Protein AF-A0A517ZFL6-F1 (afdb_monomer_lite)

Foldseek 3Di:
DDQADPVPRDGDDVPDQADPVPRHGPDDQQWDADPVPRDIDGPPDQADPPPRDGPDPPPDDDDPPDDPPDPPPDPDDDPPPDPDDPDPDPDPDPPPPPPPVVVVVVVVCVVVVVVVVVVPDDDPVVVVVVVVVVVVVVVVVVVVVCVVVVVDDDPPPDPDDDDDDDPDDPPDPPDDVVVVVVVVVVVVVVVVVVVVVVVVVVVVVPD

pLDDT: mean 71.03, std 13.87, range [35.59, 89.88]

Radius of gyration: 42.9 Å; chains: 1; bounding box: 71×73×102 Å

InterPro domains:
  IPR025874 Double zinc ribbon [PF12773] (5-52)

Sequence (207 aa):
MPEHCPHCGGSLTPGDQFCGNCGRSLQQPGQAWCPGCGARVAANERFCASCGTMLQPQAAAALPVARPPQYQPPPTYQPPSSVGPPVAVPRRRPSRVIPDSAFGRFVYVVLLGGLAFAAAAEGPAMLVVMMPLAALIILTVWRNVLIGLGLIGGTDESAASTGAATPTEQQGGGKMTGVIGLIIIAVILAMSRGLGDVIEQWLRDNF

Structure (mmCIF, N/CA/C/O backbone):
data_AF-A0A517ZFL6-F1
#
_entry.id   AF-A0A517ZFL6-F1
#
loop_
_atom_site.group_PDB
_atom_site.id
_atom_site.type_symbol
_atom_site.label_atom_id
_atom_site.label_alt_id
_atom_site.label_comp_id
_atom_site.label_asym_id
_atom_site.label_entity_id
_atom_site.label_seq_id
_atom_site.pdbx_PDB_ins_code
_atom_site.Cartn_x
_atom_site.Cartn_y
_atom_site.Cartn_z
_atom_site.occupancy
_atom_site.B_iso_or_equiv
_atom_site.auth_seq_id
_atom_site.auth_comp_id
_atom_site.auth_asym_id
_atom_site.auth_atom_id
_atom_site.pdbx_PDB_model_num
ATOM 1 N N . MET A 1 1 ? -21.540 -28.427 44.360 1.00 59.09 1 MET A N 1
ATOM 2 C CA . MET A 1 1 ? -20.134 -28.184 43.978 1.00 59.09 1 MET A CA 1
ATOM 3 C C . MET A 1 1 ? -19.526 -29.513 43.553 1.00 59.09 1 MET A C 1
ATOM 5 O O . MET A 1 1 ? -19.833 -30.490 44.225 1.00 59.09 1 MET A O 1
ATOM 9 N N . PRO A 1 2 ? -18.759 -29.621 42.456 1.00 69.62 2 PRO A N 1
ATOM 10 C CA . PRO A 1 2 ? -18.052 -30.862 42.151 1.00 69.62 2 PRO A CA 1
ATOM 11 C C . PRO A 1 2 ? -16.872 -31.055 43.118 1.00 69.62 2 PRO A C 1
ATOM 13 O O . PRO A 1 2 ? -15.944 -30.257 43.118 1.00 69.62 2 PRO A O 1
ATOM 16 N N . GLU A 1 3 ? -16.911 -32.120 43.921 1.00 80.69 3 GLU A N 1
ATOM 17 C CA . GLU A 1 3 ? -15.834 -32.519 44.855 1.00 80.69 3 GLU A CA 1
ATOM 18 C C . GLU A 1 3 ? -14.581 -33.040 44.118 1.00 80.69 3 GLU A C 1
ATOM 20 O O . GLU A 1 3 ? -13.487 -33.102 44.675 1.00 80.69 3 GLU A O 1
ATOM 25 N N . HIS A 1 4 ? -14.734 -33.415 42.842 1.00 86.81 4 HIS A N 1
ATOM 26 C CA . HIS A 1 4 ? -13.681 -34.004 42.018 1.00 86.81 4 HIS A CA 1
ATOM 27 C C . HIS A 1 4 ? -13.609 -33.335 40.645 1.00 86.81 4 HIS A C 1
ATOM 29 O O . HIS A 1 4 ? -14.627 -32.991 40.038 1.00 86.81 4 HIS A O 1
ATOM 35 N N . CYS A 1 5 ? -12.390 -33.181 40.131 1.00 87.00 5 CYS A N 1
ATOM 36 C CA . CYS A 1 5 ? -12.144 -32.606 38.819 1.00 87.00 5 CYS A CA 1
ATOM 37 C C . CYS A 1 5 ? -12.641 -33.548 37.710 1.00 87.00 5 CYS A C 1
ATOM 39 O O . CYS A 1 5 ? -12.167 -34.681 37.630 1.00 87.00 5 CYS A O 1
ATOM 41 N N . PRO A 1 6 ? -13.501 -33.094 36.780 1.00 79.75 6 PRO A N 1
ATOM 42 C CA . PRO A 1 6 ? -13.997 -33.937 35.689 1.00 79.75 6 PRO A CA 1
ATOM 43 C C . PRO A 1 6 ? -12.909 -34.315 34.671 1.00 79.75 6 PRO A C 1
ATOM 45 O O . PRO A 1 6 ? -13.112 -35.213 33.863 1.00 79.75 6 PRO A O 1
ATOM 48 N N . HIS A 1 7 ? -11.764 -33.626 34.688 1.00 84.31 7 HIS A N 1
ATOM 49 C CA . HIS A 1 7 ? -10.667 -33.873 33.753 1.00 84.31 7 HIS A CA 1
ATOM 50 C C . HIS A 1 7 ? -9.611 -34.848 34.274 1.00 84.31 7 HIS A C 1
ATOM 52 O O . HIS A 1 7 ? -9.034 -35.576 33.474 1.00 84.31 7 HIS A O 1
ATOM 58 N N . CYS A 1 8 ? -9.323 -34.850 35.577 1.00 88.81 8 CYS A N 1
ATOM 59 C CA . CYS A 1 8 ? -8.249 -35.672 36.149 1.00 88.81 8 CYS A CA 1
ATOM 60 C C . CYS A 1 8 ? -8.659 -36.472 37.392 1.00 88.81 8 CYS A C 1
ATOM 62 O O . CYS A 1 8 ? -7.841 -37.213 37.923 1.00 88.81 8 CYS A O 1
ATOM 64 N N . GLY A 1 9 ? -9.883 -36.298 37.897 1.00 87.81 9 GLY A N 1
ATOM 65 C CA . GLY A 1 9 ? -10.359 -36.941 39.124 1.00 87.81 9 GLY A CA 1
ATOM 66 C C . GLY A 1 9 ? -9.753 -36.392 40.420 1.00 87.81 9 GLY A C 1
ATOM 67 O O . GLY A 1 9 ? -10.095 -36.883 41.489 1.00 87.81 9 GLY A O 1
ATOM 68 N N . GLY A 1 10 ? -8.877 -35.382 40.362 1.00 88.88 10 GLY A N 1
ATOM 69 C CA . GLY A 1 10 ? -8.274 -34.783 41.555 1.00 88.88 10 GLY A CA 1
ATOM 70 C C . GLY A 1 10 ? -9.305 -34.118 42.470 1.00 88.88 10 GLY A C 1
ATOM 71 O O . GLY A 1 10 ? -10.282 -33.548 41.980 1.00 88.88 10 GLY A O 1
ATOM 72 N N . SER A 1 11 ? -9.071 -34.170 43.782 1.00 89.06 11 SER A N 1
ATOM 73 C CA . SER A 1 11 ? -9.903 -33.508 44.794 1.00 89.06 11 SER A CA 1
ATOM 74 C C . SER A 1 11 ? -9.912 -31.993 44.596 1.00 89.06 11 SER A C 1
ATOM 76 O O . SER A 1 11 ? -8.856 -31.391 44.382 1.00 89.06 11 SER A O 1
ATOM 78 N N . LEU A 1 12 ? -11.094 -31.386 44.673 1.00 86.81 12 LEU A N 1
ATOM 79 C CA . LEU A 1 12 ? -11.290 -29.947 44.521 1.00 86.81 12 LEU A CA 1
ATOM 80 C C . LEU A 1 12 ? -11.748 -29.319 45.831 1.00 86.81 12 LEU A C 1
ATOM 82 O O . LEU A 1 12 ? -12.564 -29.894 46.550 1.00 86.81 12 LEU A O 1
ATOM 86 N N . THR A 1 13 ? -11.264 -28.113 46.110 1.00 81.62 13 THR A N 1
ATOM 87 C CA . THR A 1 13 ? -11.733 -27.316 47.243 1.00 81.62 13 THR A CA 1
ATOM 88 C C . THR A 1 13 ? -12.947 -26.498 46.801 1.00 81.62 13 THR A C 1
ATOM 90 O O . THR A 1 13 ? -12.981 -25.989 45.672 1.00 81.62 13 THR A O 1
ATOM 93 N N . PRO A 1 14 ? -13.969 -26.324 47.656 1.00 74.81 14 PRO A N 1
ATOM 94 C CA . PRO A 1 14 ? -15.086 -25.454 47.335 1.00 74.81 14 PRO A CA 1
ATOM 95 C C . PRO A 1 14 ? -14.621 -23.996 47.169 1.00 74.81 14 PRO A C 1
ATOM 97 O O . PRO A 1 14 ? -14.367 -23.293 48.139 1.00 74.81 14 PRO A O 1
ATOM 100 N N . GLY A 1 15 ? -14.537 -23.541 45.920 1.00 71.56 15 GLY A N 1
ATOM 101 C CA . GLY A 1 15 ? -14.226 -22.168 45.517 1.00 71.56 15 GLY A CA 1
ATOM 102 C C . GLY A 1 15 ? -13.174 -22.099 44.409 1.00 71.56 15 GLY A C 1
ATOM 103 O O . GLY A 1 15 ? -12.996 -21.041 43.805 1.00 71.56 15 GLY A O 1
ATOM 104 N N . ASP A 1 16 ? -12.513 -23.221 44.116 1.00 78.94 16 ASP A N 1
ATOM 105 C CA . ASP A 1 16 ? -11.419 -23.285 43.152 1.00 78.94 16 ASP A CA 1
ATOM 106 C C . ASP A 1 16 ? -11.891 -22.956 41.726 1.00 78.94 16 ASP A C 1
ATOM 108 O O . ASP A 1 16 ? -12.800 -23.583 41.179 1.00 78.94 16 ASP A O 1
ATOM 112 N N . GLN A 1 17 ? -11.243 -21.971 41.095 1.00 79.75 17 GLN A N 1
ATOM 113 C CA . GLN A 1 17 ? -11.483 -21.622 39.685 1.00 79.75 17 GLN A CA 1
ATOM 114 C C . GLN A 1 17 ? -10.676 -22.499 38.718 1.00 79.75 17 GLN A C 1
ATOM 116 O O . GLN A 1 17 ? -11.060 -22.682 37.562 1.00 79.75 17 GLN A O 1
ATOM 121 N N . PHE A 1 18 ? -9.591 -23.099 39.209 1.00 86.31 18 PHE A N 1
ATOM 122 C CA . PHE A 1 18 ? -8.700 -23.993 38.477 1.00 86.31 18 PHE A CA 1
ATOM 123 C C . PHE A 1 18 ? -8.385 -25.213 39.341 1.00 86.31 18 PHE A C 1
ATOM 125 O O . PHE A 1 18 ? -8.277 -25.104 40.558 1.00 86.31 18 PHE A O 1
ATOM 132 N N . CYS A 1 19 ? -8.208 -26.380 38.727 1.00 89.38 19 CYS A N 1
ATOM 133 C CA . CYS A 1 19 ? -7.807 -27.574 39.462 1.00 89.38 19 CYS A CA 1
ATOM 134 C C . CYS A 1 19 ? -6.333 -27.479 39.880 1.00 89.38 19 CYS A C 1
ATOM 136 O O . CYS A 1 19 ? -5.463 -27.410 39.015 1.00 89.38 19 CYS A O 1
ATOM 138 N N . GLY A 1 20 ? -6.034 -27.577 41.178 1.00 87.50 20 GLY A N 1
ATOM 139 C CA . GLY A 1 20 ? -4.651 -27.602 41.676 1.00 87.50 20 GLY A CA 1
ATOM 140 C C . GLY A 1 20 ? -3.828 -28.816 41.223 1.00 87.50 20 GLY A C 1
ATOM 141 O O . GLY A 1 20 ? -2.605 -28.762 41.253 1.00 87.50 20 GLY A O 1
ATOM 142 N N . ASN A 1 21 ? -4.478 -29.895 40.769 1.00 89.88 21 ASN A N 1
ATOM 143 C CA . ASN A 1 21 ? -3.796 -31.122 40.344 1.00 89.88 21 ASN A CA 1
ATOM 144 C C . ASN A 1 21 ? -3.485 -31.147 38.831 1.00 89.88 21 ASN A C 1
ATOM 146 O O . ASN A 1 21 ? -2.407 -31.563 38.428 1.00 89.88 21 ASN A O 1
ATOM 150 N N . CYS A 1 22 ? -4.402 -30.680 37.968 1.00 89.75 22 CYS A N 1
ATOM 151 C CA . CYS A 1 22 ? -4.196 -30.682 36.506 1.00 89.75 22 CYS A CA 1
ATOM 152 C C . CYS A 1 22 ? -4.077 -29.293 35.860 1.00 89.75 22 CYS A C 1
ATOM 154 O O . CYS A 1 22 ? -3.883 -29.204 34.649 1.00 89.75 22 CYS A O 1
ATOM 156 N N . GLY A 1 23 ? -4.242 -28.210 36.625 1.00 87.38 23 GLY A N 1
ATOM 157 C CA . GLY A 1 23 ? -4.136 -26.822 36.158 1.00 87.38 23 GLY A CA 1
ATOM 158 C C . GLY A 1 23 ? -5.273 -26.349 35.246 1.00 87.38 23 GLY A C 1
ATOM 159 O O . GLY A 1 23 ? -5.262 -25.211 34.782 1.00 87.38 23 GLY A O 1
ATOM 160 N N . ARG A 1 24 ? -6.265 -27.199 34.955 1.00 84.88 24 ARG A N 1
ATOM 161 C CA . ARG A 1 24 ? -7.355 -26.867 34.029 1.00 84.88 24 ARG A CA 1
ATOM 162 C C . ARG A 1 24 ? -8.441 -26.044 34.724 1.00 84.88 24 ARG A C 1
ATOM 164 O O . ARG A 1 24 ? -8.774 -26.305 35.880 1.00 84.88 24 ARG A O 1
ATOM 171 N N . SER A 1 25 ? -8.996 -25.066 34.002 1.00 84.69 25 SER A N 1
ATOM 172 C CA . SER A 1 25 ? -10.100 -24.237 34.499 1.00 84.69 25 SER A CA 1
ATOM 173 C C . SER A 1 25 ? -11.344 -25.082 34.766 1.00 84.69 25 SER A C 1
ATOM 175 O O . SER A 1 25 ? -11.733 -25.919 33.949 1.00 84.69 25 SER A O 1
ATOM 177 N N . LEU A 1 26 ? -11.951 -24.847 35.925 1.00 77.12 26 LEU A N 1
ATOM 178 C CA . LEU A 1 26 ? -13.200 -25.460 36.370 1.00 77.12 26 LEU A CA 1
ATOM 179 C C . LEU A 1 26 ? -14.412 -24.596 36.001 1.00 77.12 26 LEU A C 1
ATOM 181 O O . LEU A 1 26 ? -15.545 -25.080 36.008 1.00 77.12 26 LEU A O 1
ATOM 185 N N . GLN A 1 27 ? -14.181 -23.334 35.631 1.00 70.94 27 GLN A N 1
ATOM 186 C CA . GLN A 1 27 ? -15.201 -22.457 35.072 1.00 70.94 27 GLN A CA 1
ATOM 187 C C . GLN A 1 27 ? -15.411 -22.813 33.601 1.00 70.94 27 GLN A C 1
ATOM 189 O O . GLN A 1 27 ? -14.727 -22.314 32.707 1.00 70.94 27 GLN A O 1
ATOM 194 N N . GLN A 1 28 ? -16.377 -23.689 33.335 1.00 64.94 28 GLN A N 1
ATOM 195 C CA . GLN A 1 28 ? -16.863 -23.867 31.973 1.00 64.94 28 GLN A CA 1
ATOM 196 C C . GLN A 1 28 ? -17.567 -22.576 31.524 1.00 64.94 28 GLN A C 1
ATOM 198 O O . GLN A 1 28 ? -18.481 -22.114 32.216 1.00 64.94 28 GLN A O 1
ATOM 203 N N . PRO A 1 29 ? -17.189 -21.989 30.373 1.00 57.34 29 PRO A N 1
ATOM 204 C CA . PRO A 1 29 ? -17.892 -20.830 29.845 1.00 57.34 29 PRO A CA 1
ATOM 205 C C . PRO A 1 29 ? -19.367 -21.199 29.638 1.00 57.34 29 PRO A C 1
ATOM 207 O O . PRO A 1 29 ? -19.688 -22.172 28.957 1.00 57.34 29 PRO A O 1
ATOM 210 N N . GLY A 1 30 ? -20.265 -20.457 30.289 1.00 61.28 30 GLY A N 1
ATOM 211 C CA . GLY A 1 30 ? -21.711 -20.676 30.210 1.00 61.28 30 GLY A CA 1
ATOM 212 C C . GLY A 1 30 ? -22.353 -21.400 31.400 1.00 61.28 30 GLY A C 1
ATOM 213 O O . GLY A 1 30 ? -23.579 -21.463 31.444 1.00 61.28 30 GLY A O 1
ATOM 214 N N . GLN A 1 31 ? -21.585 -21.914 32.368 1.00 66.94 31 GLN A N 1
ATOM 215 C CA . GLN A 1 31 ? -22.122 -22.658 33.518 1.00 66.94 31 GLN A CA 1
ATOM 216 C C . GLN A 1 31 ? -21.636 -22.057 34.842 1.00 66.94 31 GLN A C 1
ATOM 218 O O . GLN A 1 31 ? -20.440 -21.999 35.110 1.00 66.94 31 GLN A O 1
ATOM 223 N N . ALA A 1 32 ? -22.582 -21.623 35.671 1.00 74.81 32 ALA A N 1
ATOM 224 C CA . ALA A 1 32 ? -22.358 -21.100 37.010 1.00 74.81 32 ALA A CA 1
ATOM 225 C C . ALA A 1 32 ? -23.136 -21.933 38.045 1.00 74.81 32 ALA A C 1
ATOM 227 O O . ALA A 1 32 ? -23.979 -22.769 37.709 1.00 74.81 32 ALA A O 1
ATOM 228 N N . TRP A 1 33 ? -22.838 -21.722 39.325 1.00 79.75 33 TRP A N 1
ATOM 229 C CA . TRP A 1 33 ? -23.584 -22.313 40.436 1.00 79.75 33 TRP A CA 1
ATOM 230 C C . TRP A 1 33 ? -24.199 -21.205 41.277 1.00 79.75 33 TRP A C 1
ATOM 232 O O . TRP A 1 33 ? -23.568 -20.180 41.529 1.00 79.75 33 TRP A O 1
ATOM 242 N N . CYS A 1 34 ? -25.438 -21.410 41.709 1.00 83.62 34 CYS A N 1
ATOM 243 C CA . CYS A 1 34 ? -26.145 -20.450 42.533 1.00 83.62 34 CYS A CA 1
ATOM 244 C C . CYS A 1 34 ? -25.504 -20.368 43.928 1.00 83.62 34 CYS A C 1
ATOM 246 O O . CYS A 1 34 ? -25.473 -21.387 44.619 1.00 83.62 34 CYS A O 1
ATOM 248 N N . PRO A 1 35 ? -25.081 -19.184 44.409 1.00 77.19 35 PRO A N 1
ATOM 249 C CA . PRO A 1 35 ? -24.494 -19.042 45.741 1.00 77.19 35 PRO A CA 1
ATOM 250 C C . PRO A 1 35 ? -25.506 -19.301 46.869 1.00 77.19 35 PRO A C 1
ATOM 252 O O . PRO A 1 35 ? -25.109 -19.656 47.969 1.00 77.19 35 PRO A O 1
ATOM 255 N N . GLY A 1 36 ? -26.810 -19.149 46.603 1.00 82.69 36 GLY A N 1
ATOM 256 C CA . GLY A 1 36 ? -27.859 -19.352 47.609 1.00 82.69 36 GLY A CA 1
ATOM 257 C C . GLY A 1 36 ? -28.239 -20.813 47.881 1.00 82.69 36 GLY A C 1
ATOM 258 O O . GLY A 1 36 ? -28.599 -21.142 49.004 1.00 82.69 36 GLY A O 1
ATOM 259 N N . CYS A 1 37 ? -28.173 -21.697 46.878 1.00 85.06 37 CYS A N 1
ATOM 260 C CA . CYS A 1 37 ? -28.629 -23.091 47.011 1.00 85.06 37 CYS A CA 1
ATOM 261 C C . CYS A 1 37 ? -27.693 -24.134 46.379 1.00 85.06 37 CYS A C 1
ATOM 263 O O . CYS A 1 37 ? -27.941 -25.330 46.493 1.00 85.06 37 CYS A O 1
ATOM 265 N N . GLY A 1 38 ? -26.642 -23.710 45.671 1.00 78.81 38 GLY A N 1
ATOM 266 C CA . GLY A 1 38 ? -25.709 -24.597 44.974 1.00 78.81 38 GLY A CA 1
ATOM 267 C C . GLY A 1 38 ? -26.233 -25.214 43.671 1.00 78.81 38 GLY A C 1
ATOM 268 O O . GLY A 1 38 ? -25.497 -25.975 43.037 1.00 78.81 38 GLY A O 1
ATOM 269 N N . ALA A 1 39 ? -27.463 -24.898 43.246 1.00 82.12 39 ALA A N 1
ATOM 270 C CA . ALA A 1 39 ? -28.025 -25.388 41.988 1.00 82.12 39 ALA A CA 1
ATOM 271 C C . ALA A 1 39 ? -27.245 -24.867 40.772 1.00 82.12 39 ALA A C 1
ATOM 273 O O . ALA A 1 39 ? -26.662 -23.780 40.797 1.00 82.12 39 ALA A O 1
ATOM 274 N N . ARG A 1 40 ? -27.241 -25.652 39.695 1.00 80.94 40 ARG A N 1
ATOM 275 C CA . ARG A 1 40 ? -26.588 -25.291 38.433 1.00 80.94 40 ARG A CA 1
ATOM 276 C C . ARG A 1 40 ? -27.421 -24.235 37.709 1.00 80.94 40 ARG A C 1
ATOM 278 O O . ARG A 1 40 ? -28.627 -24.409 37.572 1.00 80.94 40 ARG A O 1
ATOM 285 N N . VAL A 1 41 ? -26.777 -23.165 37.261 1.00 83.69 41 VAL A N 1
ATOM 286 C CA . VAL A 1 41 ? -27.410 -22.007 36.616 1.00 83.69 41 VAL A CA 1
ATOM 287 C C . VAL A 1 41 ? -26.615 -21.625 35.367 1.00 83.69 41 VAL A C 1
ATOM 289 O O . VAL A 1 41 ? -25.389 -21.759 35.330 1.00 83.69 41 VAL A O 1
ATOM 292 N N . ALA A 1 42 ? -27.291 -21.204 34.306 1.00 78.62 42 ALA A N 1
ATOM 293 C CA . ALA A 1 42 ? -26.632 -20.719 33.102 1.00 78.62 42 ALA A CA 1
ATOM 294 C C . ALA A 1 42 ? -25.971 -19.362 33.382 1.00 78.62 42 ALA A C 1
ATOM 296 O O . ALA A 1 42 ? -26.487 -18.547 34.145 1.00 78.62 42 ALA A O 1
ATOM 297 N N . ALA A 1 43 ? -24.840 -19.081 32.730 1.00 70.88 43 ALA A N 1
ATOM 298 C CA . ALA A 1 43 ? -24.071 -17.849 32.961 1.00 70.88 43 ALA A CA 1
ATOM 299 C C . ALA A 1 43 ? -24.848 -16.541 32.686 1.00 70.88 43 ALA A C 1
ATOM 301 O O . ALA A 1 43 ? -24.405 -15.470 33.094 1.00 70.88 43 ALA A O 1
ATOM 302 N N . ASN A 1 44 ? -25.999 -16.625 32.013 1.00 73.38 44 ASN A N 1
ATOM 303 C CA . ASN A 1 44 ? -26.781 -15.477 31.555 1.00 73.38 44 ASN A CA 1
ATOM 304 C C . ASN A 1 44 ? -28.085 -15.288 32.354 1.00 73.38 44 ASN A C 1
ATOM 306 O O . ASN A 1 44 ? -28.882 -14.403 32.040 1.00 73.38 44 ASN A O 1
ATOM 310 N N . GLU A 1 45 ? -28.348 -16.138 33.348 1.00 77.56 45 GLU A N 1
ATOM 311 C CA . GLU A 1 45 ? -29.575 -16.081 34.139 1.00 77.56 45 GLU A CA 1
ATOM 312 C C . GLU A 1 45 ? -29.460 -15.032 35.246 1.00 77.56 45 GLU A C 1
ATOM 314 O O . GLU A 1 45 ? -28.510 -15.005 36.024 1.00 77.56 45 GLU A O 1
ATOM 319 N N . ARG A 1 46 ? -30.461 -14.149 35.331 1.00 83.25 46 ARG A N 1
ATOM 320 C CA . ARG A 1 46 ? -30.491 -13.072 36.338 1.00 83.25 46 ARG A CA 1
ATOM 321 C C . ARG A 1 46 ? -30.903 -13.591 37.721 1.00 83.25 46 ARG A C 1
ATOM 323 O O . ARG A 1 46 ? -30.529 -13.007 38.737 1.00 83.25 46 ARG A O 1
ATOM 330 N N . PHE A 1 47 ? -31.641 -14.700 37.750 1.00 88.06 47 PHE A N 1
ATOM 331 C CA . PHE A 1 47 ? -32.198 -15.338 38.939 1.00 88.06 47 PHE A CA 1
ATOM 332 C C . PHE A 1 47 ? -32.015 -16.851 38.857 1.00 88.06 47 PHE A C 1
ATOM 334 O O . PHE A 1 47 ? -32.125 -17.432 37.781 1.00 88.06 47 PHE A O 1
ATOM 341 N N . CYS A 1 48 ? -31.792 -17.499 39.996 1.00 89.50 48 CYS A N 1
ATOM 342 C CA . CYS A 1 48 ? -31.781 -18.951 40.075 1.00 89.50 48 CYS A CA 1
ATOM 343 C C . CYS A 1 48 ? -33.207 -19.506 39.959 1.00 89.50 48 CYS A C 1
ATOM 345 O O . CYS A 1 48 ? -34.051 -19.215 40.805 1.00 89.50 48 CYS A O 1
ATOM 347 N N . ALA A 1 49 ? -33.461 -20.366 38.970 1.00 86.88 49 ALA A N 1
ATOM 348 C CA . ALA A 1 49 ? -34.755 -21.031 38.795 1.00 86.88 49 ALA A CA 1
ATOM 349 C C . ALA A 1 49 ? -35.124 -21.990 39.947 1.00 86.88 49 ALA A C 1
ATOM 351 O O . ALA A 1 49 ? -36.291 -22.334 40.106 1.00 86.88 49 ALA A O 1
ATOM 352 N N . SER A 1 50 ? -34.148 -22.425 40.752 1.00 88.31 50 SER A N 1
ATOM 353 C CA . SER A 1 50 ? -34.366 -23.389 41.839 1.00 88.31 50 SER A CA 1
ATOM 354 C C . SER A 1 50 ? -34.670 -22.742 43.192 1.00 88.31 50 SER A C 1
ATOM 356 O O . SER A 1 50 ? -35.416 -23.319 43.975 1.00 88.31 50 SER A O 1
ATOM 358 N N . CYS A 1 51 ? -34.099 -21.571 43.496 1.00 89.50 51 CYS A N 1
ATOM 359 C CA . CYS A 1 51 ? -34.263 -20.922 44.808 1.00 89.50 51 CYS A CA 1
ATOM 360 C C . CYS A 1 51 ? -34.605 -19.426 44.747 1.00 89.50 51 CYS A C 1
ATOM 362 O O . CYS A 1 51 ? -34.763 -18.798 45.789 1.00 89.50 51 CYS A O 1
ATOM 364 N N . GLY A 1 52 ? -34.674 -18.829 43.554 1.00 87.81 52 GLY A N 1
ATOM 365 C CA . GLY A 1 52 ? -34.996 -17.412 43.363 1.00 87.81 52 GLY A CA 1
ATOM 366 C C . GLY A 1 52 ? -33.868 -16.425 43.688 1.00 87.81 52 GLY A C 1
ATOM 367 O O . GLY A 1 52 ? -34.053 -15.222 43.517 1.00 87.81 52 GLY A O 1
ATOM 368 N N . THR A 1 53 ? -32.689 -16.886 44.125 1.00 87.25 53 THR A N 1
ATOM 369 C CA . THR A 1 53 ? -31.548 -16.005 44.429 1.00 87.25 53 THR A CA 1
ATOM 370 C C . THR A 1 53 ? -31.083 -15.257 43.178 1.00 87.25 53 THR A C 1
ATOM 372 O O . THR A 1 53 ? -30.875 -15.865 42.127 1.00 87.25 53 THR A O 1
ATOM 375 N N . MET A 1 54 ? -30.890 -13.941 43.292 1.00 84.94 54 MET A N 1
ATOM 376 C CA . MET A 1 54 ? -30.299 -13.114 42.236 1.00 84.94 54 MET A CA 1
ATOM 377 C C . MET A 1 54 ? -28.829 -13.502 42.024 1.00 84.94 54 MET A C 1
ATOM 379 O O . MET A 1 54 ? -28.026 -13.444 42.952 1.00 84.94 54 MET A O 1
ATOM 383 N N . LEU A 1 55 ? -28.484 -13.906 40.801 1.00 80.50 55 LEU A N 1
ATOM 384 C CA . LEU A 1 55 ? -27.134 -14.361 40.427 1.00 80.50 55 LEU A CA 1
ATOM 385 C C . LEU A 1 55 ? -26.261 -13.224 39.902 1.00 80.50 55 LEU A C 1
ATOM 387 O O . LEU A 1 55 ? -25.040 -13.343 39.861 1.00 80.50 55 LEU A O 1
ATOM 391 N N . GLN A 1 56 ? -26.895 -12.123 39.499 1.00 71.31 56 GLN A N 1
ATOM 392 C CA . GLN A 1 56 ? -26.213 -10.907 39.101 1.00 71.31 56 GLN A CA 1
ATOM 393 C C . GLN A 1 56 ? -26.084 -10.001 40.331 1.00 71.31 56 GLN A C 1
ATOM 395 O O . GLN A 1 56 ? -27.067 -9.355 40.706 1.00 71.31 56 GLN A O 1
ATOM 400 N N . PRO A 1 57 ? -24.910 -9.910 40.975 1.00 58.22 57 PRO A N 1
ATOM 401 C CA . PRO A 1 57 ? -24.677 -8.821 41.901 1.00 58.22 57 PRO A CA 1
ATOM 402 C C . PRO A 1 57 ? -24.709 -7.526 41.086 1.00 58.22 57 PRO A C 1
ATOM 404 O O . PRO A 1 57 ? -23.851 -7.282 40.237 1.00 58.22 57 PRO A O 1
ATOM 407 N N . GLN A 1 58 ? -25.703 -6.674 41.338 1.00 49.66 58 GLN A N 1
ATOM 408 C CA . GLN A 1 58 ? -25.475 -5.246 41.173 1.00 49.66 58 GLN A CA 1
ATOM 409 C C . GLN A 1 58 ? -24.348 -4.919 42.152 1.00 49.66 58 GLN A C 1
ATOM 411 O O . GLN A 1 58 ? -24.568 -4.890 43.359 1.00 49.66 58 GLN A O 1
ATOM 416 N N . ALA A 1 59 ? -23.123 -4.796 41.644 1.00 47.84 59 ALA A N 1
ATOM 417 C CA . ALA A 1 59 ? -21.990 -4.352 42.432 1.00 47.84 59 ALA A CA 1
ATOM 418 C C . ALA A 1 59 ? -22.302 -2.941 42.947 1.00 47.84 59 ALA A C 1
ATOM 420 O O . ALA A 1 59 ? -22.153 -1.952 42.233 1.00 47.84 59 ALA A O 1
ATOM 421 N N . ALA A 1 60 ? -22.786 -2.870 44.181 1.00 52.19 60 ALA A N 1
ATOM 422 C CA . ALA A 1 60 ? -22.999 -1.643 44.916 1.00 52.19 60 ALA A CA 1
ATOM 423 C C . ALA A 1 60 ? -22.356 -1.781 46.304 1.00 52.19 60 ALA A C 1
ATOM 425 O O . ALA A 1 60 ? -22.608 -2.760 47.002 1.00 52.19 60 ALA A O 1
ATOM 426 N N . ALA A 1 61 ? -21.586 -0.743 46.666 1.00 45.38 61 ALA A N 1
ATOM 427 C CA . ALA A 1 61 ? -20.894 -0.447 47.934 1.00 45.38 61 ALA A CA 1
ATOM 428 C C . ALA A 1 61 ? -19.490 -1.078 48.125 1.00 45.38 61 ALA A C 1
ATOM 430 O O . ALA A 1 61 ? -19.346 -2.289 48.103 1.00 45.38 61 ALA A O 1
ATOM 431 N N . ALA A 1 62 ? -18.392 -0.350 48.373 1.00 51.38 62 ALA A N 1
ATOM 432 C CA . ALA A 1 62 ? -18.139 1.089 48.474 1.00 51.38 62 ALA A CA 1
ATOM 433 C C . ALA A 1 62 ? -16.627 1.357 48.258 1.00 51.38 62 ALA A C 1
ATOM 435 O O . ALA A 1 62 ? -15.810 1.096 49.136 1.00 51.38 62 ALA A O 1
ATOM 436 N N . LEU A 1 63 ? -16.248 1.895 47.097 1.00 57.50 63 LEU A N 1
ATOM 437 C CA . LEU A 1 63 ? -15.049 2.737 46.990 1.00 57.50 63 LEU A CA 1
ATOM 438 C C . LEU A 1 63 ? -15.449 4.156 47.431 1.00 57.50 63 LEU A C 1
ATOM 440 O O . LEU A 1 63 ? -16.634 4.487 47.298 1.00 57.50 63 LEU A O 1
ATOM 444 N N . PRO A 1 64 ? -14.527 5.005 47.934 1.00 60.62 64 PRO A N 1
ATOM 445 C CA . PRO A 1 64 ? -14.829 6.419 48.102 1.00 60.62 64 PRO A CA 1
ATOM 446 C C . PRO A 1 64 ? -15.370 6.900 46.763 1.00 60.62 64 PRO A C 1
ATOM 448 O O . PRO A 1 64 ? -14.677 6.799 45.748 1.00 60.62 64 PRO A O 1
ATOM 451 N N . VAL A 1 65 ? -16.632 7.327 46.738 1.00 60.38 65 VAL A N 1
ATOM 452 C CA . VAL A 1 65 ? -17.226 7.890 45.532 1.00 60.38 65 VAL A CA 1
ATOM 453 C C . VAL A 1 65 ? -16.440 9.164 45.274 1.00 60.38 65 VAL A C 1
ATOM 455 O O . VAL A 1 65 ? -16.683 10.202 45.890 1.00 60.38 65 VAL A O 1
ATOM 458 N N . ALA A 1 66 ? -15.435 9.061 44.404 1.00 67.00 66 ALA A N 1
ATOM 459 C CA . ALA A 1 66 ? -14.850 10.212 43.761 1.00 67.00 66 ALA A CA 1
ATOM 460 C C . ALA A 1 66 ? -16.033 11.011 43.224 1.00 67.00 66 ALA A C 1
ATOM 462 O O . ALA A 1 66 ? -16.912 10.453 42.559 1.00 67.00 66 ALA A O 1
ATOM 463 N N . ARG A 1 67 ? -16.092 12.292 43.605 1.00 71.50 67 ARG A N 1
ATOM 464 C CA . ARG A 1 67 ? -17.090 13.234 43.101 1.00 71.50 67 ARG A CA 1
ATOM 465 C C . ARG A 1 67 ? -17.236 12.962 41.599 1.00 71.50 67 ARG A C 1
ATOM 467 O O . ARG A 1 67 ? -16.194 12.897 40.938 1.00 71.50 67 ARG A O 1
ATOM 474 N N . PRO A 1 68 ? -18.462 12.757 41.073 1.00 71.50 68 PRO A N 1
ATOM 475 C CA . PRO A 1 68 ? -18.632 12.554 39.641 1.00 71.50 68 PRO A CA 1
ATOM 476 C C . PRO A 1 68 ? -17.861 13.671 38.941 1.00 71.50 68 PRO A C 1
ATOM 478 O O . PRO A 1 68 ? -17.913 14.804 39.448 1.00 71.50 68 PRO A O 1
ATOM 481 N N . PRO A 1 69 ? -17.091 13.371 37.876 1.00 71.00 69 PRO A N 1
ATOM 482 C CA . PRO A 1 69 ? -16.341 14.394 37.171 1.00 71.00 69 PRO A CA 1
ATOM 483 C C . PRO A 1 69 ? -17.314 15.536 36.919 1.00 71.00 69 PRO A C 1
ATOM 485 O O . PRO A 1 69 ? -18.362 15.339 36.302 1.00 71.00 69 PRO A O 1
ATOM 488 N N . GLN A 1 70 ? -17.037 16.690 37.534 1.00 70.19 70 GLN A N 1
ATOM 489 C CA . GLN A 1 70 ? -17.837 17.881 37.300 1.00 70.19 70 GLN A CA 1
ATOM 490 C C . GLN A 1 70 ? -17.851 18.035 35.787 1.00 70.19 70 GLN A C 1
ATOM 492 O O . GLN A 1 70 ? -16.778 18.040 35.182 1.00 70.19 70 GLN A O 1
ATOM 497 N N . TYR A 1 71 ? -19.043 18.059 35.189 1.00 76.56 71 TYR A N 1
ATOM 498 C CA . TYR A 1 71 ? -19.179 18.291 33.762 1.00 76.56 71 TYR A CA 1
ATOM 499 C C . TYR A 1 71 ? -18.572 19.663 33.486 1.00 76.56 71 TYR A C 1
ATOM 501 O O . TYR A 1 71 ? -19.199 20.697 33.711 1.00 76.56 71 TYR A O 1
ATOM 509 N N . GLN A 1 72 ? -17.308 19.670 33.076 1.00 71.44 72 GLN A N 1
ATOM 510 C CA . GLN A 1 72 ? -16.732 20.825 32.436 1.00 71.44 72 GLN A CA 1
ATOM 511 C C . GLN A 1 72 ? -17.392 20.844 31.062 1.00 71.44 72 GLN A C 1
ATOM 513 O O . GLN A 1 72 ? -17.255 19.858 30.327 1.00 71.44 72 GLN A O 1
ATOM 518 N N . PRO A 1 73 ? -18.158 21.897 30.720 1.00 82.12 73 PRO A N 1
ATOM 519 C CA . PRO A 1 73 ? -18.590 22.045 29.345 1.00 82.12 73 PRO A CA 1
ATOM 520 C C . PRO A 1 73 ? -17.338 21.954 28.466 1.00 82.12 73 PRO A C 1
ATOM 522 O O . PRO A 1 73 ? -16.274 22.433 28.885 1.00 82.12 73 PRO A O 1
ATOM 525 N N . PRO A 1 74 ? -17.427 21.307 27.290 1.00 81.00 74 PRO A N 1
ATOM 526 C CA . PRO A 1 74 ? -16.298 21.266 26.377 1.00 81.00 74 PRO A CA 1
ATOM 527 C C . PRO A 1 74 ? -15.777 22.697 26.210 1.00 81.00 74 PRO A C 1
ATOM 529 O O . PRO A 1 74 ? -16.601 23.620 26.162 1.00 81.00 74 PRO A O 1
ATOM 532 N N . PRO A 1 75 ? -14.447 22.906 26.178 1.00 81.50 75 PRO A N 1
ATOM 533 C CA . PRO A 1 75 ? -13.896 24.236 25.981 1.00 81.50 75 PRO A CA 1
ATOM 534 C C . PRO A 1 75 ? -14.610 24.848 24.782 1.00 81.50 75 PRO A C 1
ATOM 536 O O . PRO A 1 75 ? -14.629 24.256 23.700 1.00 81.50 75 PRO A O 1
ATOM 539 N N . THR A 1 76 ? -15.278 25.984 24.998 1.00 79.44 76 THR A N 1
ATOM 540 C CA . THR A 1 76 ? -15.917 26.720 23.911 1.00 79.44 76 THR A CA 1
ATOM 541 C C . THR A 1 76 ? -14.851 26.941 22.863 1.00 79.44 76 THR A C 1
ATOM 543 O O . THR A 1 76 ? -13.835 27.576 23.151 1.00 79.44 76 THR A O 1
ATOM 546 N N . TYR A 1 77 ? -15.061 26.358 21.684 1.00 79.94 77 TYR A N 1
ATOM 547 C CA . TYR A 1 77 ? -14.151 26.498 20.565 1.00 79.94 77 TYR A CA 1
ATOM 548 C C . TYR A 1 77 ? -13.986 27.991 20.277 1.00 79.94 77 TYR A C 1
ATOM 550 O O . TYR A 1 77 ? -14.893 28.639 19.756 1.00 79.94 77 TYR A O 1
ATOM 558 N N . GLN A 1 78 ? -12.843 28.543 20.674 1.00 76.81 78 GLN A N 1
ATOM 559 C CA . GLN A 1 78 ? -12.404 29.846 20.218 1.00 76.81 78 GLN A CA 1
ATOM 560 C C . GLN A 1 78 ? -11.642 29.593 18.919 1.00 76.81 78 GLN A C 1
ATOM 562 O O . GLN A 1 78 ? -10.601 28.928 18.956 1.00 76.81 78 GLN A O 1
ATOM 567 N N . PRO A 1 79 ? -12.149 30.056 17.762 1.00 80.25 79 PRO A N 1
ATOM 568 C CA . PRO A 1 79 ? -11.336 30.044 16.560 1.00 80.25 79 PRO A CA 1
ATOM 569 C C . PRO A 1 79 ? -10.052 30.837 16.847 1.00 80.25 79 PRO A C 1
ATOM 571 O O . PRO A 1 79 ? -10.102 31.824 17.587 1.00 80.25 79 PRO A O 1
ATOM 574 N N . PRO A 1 80 ? -8.897 30.421 16.305 1.00 76.81 80 PRO A N 1
ATOM 575 C CA . PRO A 1 80 ? -7.650 31.143 16.511 1.00 76.81 80 PRO A CA 1
ATOM 576 C C . PRO A 1 80 ? -7.835 32.609 16.098 1.00 76.81 80 PRO A C 1
ATOM 578 O O . PRO A 1 80 ? -8.181 32.894 14.952 1.00 76.81 80 PRO A O 1
ATOM 581 N N . SER A 1 81 ? -7.598 33.538 17.032 1.00 74.81 81 SER A N 1
ATOM 582 C CA . SER A 1 81 ? -7.806 34.989 16.858 1.00 74.81 81 SER A CA 1
ATOM 583 C C . SER A 1 81 ? -6.919 35.637 15.788 1.00 74.81 81 SER A C 1
ATOM 585 O O . SER A 1 81 ? -6.998 36.839 15.555 1.00 74.81 81 SER A O 1
ATOM 587 N N . SER A 1 82 ? -6.081 34.860 15.112 1.00 75.25 82 SER A N 1
ATOM 588 C CA . SER A 1 82 ? -5.285 35.299 13.978 1.00 75.25 82 SER A CA 1
ATOM 589 C C . SER A 1 82 ? -5.184 34.180 12.946 1.00 75.25 82 SER A C 1
ATOM 591 O O . SER A 1 82 ? -4.142 33.554 12.755 1.00 75.25 82 SER A O 1
ATOM 593 N N . VAL A 1 83 ? -6.279 33.945 12.219 1.00 70.12 83 VAL A N 1
ATOM 594 C CA . VAL A 1 83 ? -6.143 33.397 10.866 1.00 70.12 83 VAL A CA 1
ATOM 595 C C . VAL A 1 83 ? -5.367 34.450 10.077 1.00 70.12 83 VAL A C 1
ATOM 597 O O . VAL A 1 83 ? -5.907 35.495 9.715 1.00 70.12 83 VAL A O 1
ATOM 600 N N . GLY A 1 84 ? -4.065 34.219 9.904 1.00 74.75 84 GLY A N 1
ATOM 601 C CA . GLY A 1 84 ? -3.236 35.037 9.026 1.00 74.75 84 GLY A CA 1
ATOM 602 C C . GLY A 1 84 ? -3.835 35.082 7.615 1.00 74.75 84 GLY A C 1
ATOM 603 O O . GLY A 1 84 ? -4.658 34.228 7.267 1.00 74.75 84 GLY A O 1
ATOM 604 N N . PRO A 1 85 ? -3.454 36.067 6.785 1.00 80.56 85 PRO A N 1
ATOM 605 C CA . PRO A 1 85 ? -3.925 36.123 5.406 1.00 80.56 85 PRO A CA 1
ATOM 606 C C . PRO A 1 85 ? -3.686 34.768 4.717 1.00 80.56 85 PRO A C 1
ATOM 608 O O . PRO A 1 85 ? -2.665 34.127 4.990 1.00 80.56 85 PRO A O 1
ATOM 611 N N . PRO A 1 86 ? -4.612 34.306 3.856 1.00 73.94 86 PRO A N 1
ATOM 612 C CA . PRO A 1 86 ? -4.484 33.014 3.200 1.00 73.94 86 PRO A CA 1
ATOM 613 C C . PRO A 1 86 ? -3.139 32.953 2.479 1.00 73.94 86 PRO A C 1
ATOM 615 O O . PRO A 1 86 ? -2.873 33.737 1.566 1.00 73.94 86 PRO A O 1
ATOM 618 N N . VAL A 1 87 ? -2.277 32.031 2.911 1.00 74.19 87 VAL A N 1
ATOM 619 C CA . VAL A 1 87 ? -1.012 31.768 2.227 1.00 74.19 87 VAL A CA 1
ATOM 620 C C . VAL A 1 87 ? -1.367 31.325 0.813 1.00 74.19 87 VAL A C 1
ATOM 622 O O . VAL A 1 87 ? -2.109 30.359 0.625 1.00 74.19 87 VAL A O 1
ATOM 625 N N . ALA A 1 88 ? -0.883 32.064 -0.184 1.00 79.31 88 ALA A N 1
ATOM 626 C CA . ALA A 1 88 ? -1.118 31.744 -1.581 1.00 79.31 88 ALA A CA 1
ATOM 627 C C . ALA A 1 88 ? -0.508 30.370 -1.886 1.00 79.31 88 ALA A C 1
ATOM 629 O O . ALA A 1 88 ? 0.703 30.233 -2.047 1.00 79.31 88 ALA A O 1
ATOM 630 N N . VAL A 1 89 ? -1.352 29.340 -1.955 1.00 73.12 89 VAL A N 1
ATOM 631 C CA . VAL A 1 89 ? -0.931 28.018 -2.414 1.00 73.12 89 VAL A CA 1
ATOM 632 C C . VAL A 1 89 ? -0.592 28.148 -3.902 1.00 73.12 89 VAL A C 1
ATOM 634 O O . VAL A 1 89 ? -1.469 28.528 -4.689 1.00 73.12 89 VAL A O 1
ATOM 637 N N . PRO A 1 90 ? 0.652 27.864 -4.330 1.00 75.38 90 PRO A N 1
ATOM 638 C CA . PRO A 1 90 ? 0.994 27.917 -5.741 1.00 75.38 90 PRO A CA 1
ATOM 639 C C . PRO A 1 90 ? 0.149 26.880 -6.485 1.00 75.38 90 PRO A C 1
ATOM 641 O O . PRO A 1 90 ? 0.221 25.680 -6.212 1.00 75.38 90 PRO A O 1
ATOM 644 N N . ARG A 1 91 ? -0.677 27.330 -7.439 1.00 71.69 91 ARG A N 1
ATOM 645 C CA . ARG A 1 91 ? -1.374 26.409 -8.345 1.00 71.69 91 ARG A CA 1
ATOM 646 C C . ARG A 1 91 ? -0.308 25.639 -9.117 1.00 71.69 91 ARG A C 1
ATOM 648 O O . ARG A 1 91 ? 0.460 26.249 -9.863 1.00 71.69 91 ARG A O 1
ATOM 655 N N . ARG A 1 92 ? -0.267 24.309 -8.965 1.00 58.06 92 ARG A N 1
ATOM 656 C CA . ARG A 1 92 ? 0.535 23.454 -9.848 1.00 58.06 92 ARG A CA 1
ATOM 657 C C . ARG A 1 92 ? 0.073 23.727 -11.275 1.00 58.06 92 ARG A C 1
ATOM 659 O O . ARG A 1 92 ? -1.060 23.408 -11.633 1.00 58.06 92 ARG A O 1
ATOM 666 N N . ARG A 1 93 ? 0.932 24.363 -12.077 1.00 69.88 93 ARG A N 1
ATOM 667 C CA . ARG A 1 93 ? 0.721 24.429 -13.523 1.00 69.88 93 ARG A CA 1
ATOM 668 C C . ARG A 1 93 ? 0.629 22.981 -14.009 1.00 69.88 93 ARG A C 1
ATOM 670 O O . ARG A 1 93 ? 1.521 22.209 -13.655 1.00 69.88 93 ARG A O 1
ATOM 677 N N . PRO A 1 94 ? -0.406 22.594 -14.775 1.00 64.50 94 PRO A N 1
ATOM 678 C CA . PRO A 1 94 ? -0.401 21.295 -15.424 1.00 64.50 94 PRO A CA 1
ATOM 679 C C . PRO A 1 94 ? 0.870 21.235 -16.265 1.00 64.50 94 PRO A C 1
ATOM 681 O O . PRO A 1 94 ? 1.085 22.080 -17.140 1.00 64.50 94 PRO A O 1
ATOM 684 N N . SER A 1 95 ? 1.753 20.299 -15.928 1.00 59.72 95 SER A N 1
ATOM 685 C CA . SER A 1 95 ? 2.946 20.015 -16.705 1.00 59.72 95 SER A CA 1
ATOM 686 C C . SER A 1 95 ? 2.463 19.572 -18.076 1.00 59.72 95 SER A C 1
ATOM 688 O O . SER A 1 95 ? 1.997 18.452 -18.273 1.00 59.72 95 SER A O 1
ATOM 690 N N . ARG A 1 96 ? 2.507 20.497 -19.037 1.00 61.12 96 ARG A N 1
ATOM 691 C CA . ARG A 1 96 ? 2.399 20.151 -20.445 1.00 61.12 96 ARG A CA 1
ATOM 692 C C . ARG A 1 96 ? 3.543 19.172 -20.683 1.00 61.12 96 ARG A C 1
ATOM 694 O O . ARG A 1 96 ? 4.700 19.564 -20.577 1.00 61.12 96 ARG A O 1
ATOM 701 N N . VAL A 1 97 ? 3.209 17.904 -20.907 1.00 56.94 97 VAL A N 1
ATOM 702 C CA . VAL A 1 97 ? 4.156 16.887 -21.360 1.00 56.94 97 VAL A CA 1
ATOM 703 C C . VAL A 1 97 ? 4.639 17.375 -22.718 1.00 56.94 97 VAL A C 1
ATOM 705 O O . VAL A 1 97 ? 3.942 17.243 -23.720 1.00 56.94 97 VAL A O 1
ATOM 708 N N . ILE A 1 98 ? 5.769 18.077 -22.730 1.00 53.78 98 ILE A N 1
ATOM 709 C CA . ILE A 1 98 ? 6.478 18.399 -23.958 1.00 53.78 98 ILE A CA 1
ATOM 710 C C . ILE A 1 98 ? 7.186 17.085 -24.300 1.00 53.78 98 ILE A C 1
ATOM 712 O O . ILE A 1 98 ? 8.064 16.695 -23.532 1.00 53.78 98 ILE A O 1
ATOM 716 N N . PRO A 1 99 ? 6.783 16.342 -25.350 1.00 53.94 99 PRO A N 1
ATOM 717 C CA . PRO A 1 99 ? 7.549 15.180 -25.779 1.00 53.94 99 PRO A CA 1
ATOM 718 C C . PRO A 1 99 ? 8.975 15.659 -26.040 1.00 53.94 99 PRO A C 1
ATOM 720 O O . PRO A 1 99 ? 9.176 16.624 -26.781 1.00 53.94 99 PRO A O 1
ATOM 723 N N . ASP A 1 100 ? 9.933 15.048 -25.346 1.00 55.78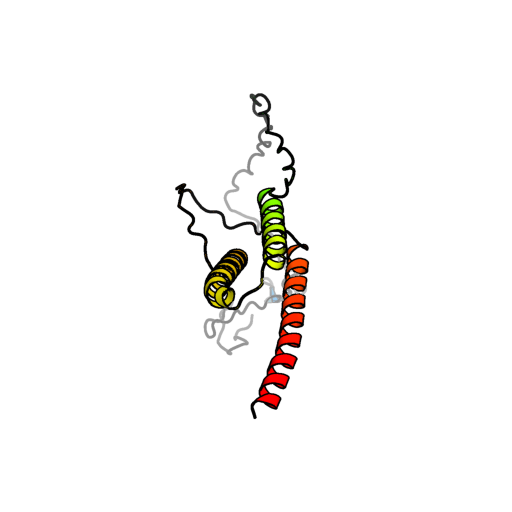 100 ASP A N 1
ATOM 724 C CA . ASP A 1 100 ? 11.322 15.484 -25.315 1.00 55.78 100 ASP A CA 1
ATOM 725 C C . ASP A 1 100 ? 11.847 15.584 -26.750 1.00 55.78 100 ASP A C 1
ATOM 727 O O . ASP A 1 100 ? 12.050 14.584 -27.445 1.00 55.78 100 ASP A O 1
ATOM 731 N N . SER A 1 101 ? 11.993 16.819 -27.235 1.00 62.12 101 SER A N 1
ATOM 732 C CA . SER A 1 101 ? 12.347 17.123 -28.629 1.00 62.12 101 SER A CA 1
ATOM 733 C C . SER A 1 101 ? 13.685 16.502 -29.056 1.00 62.12 101 SER A C 1
ATOM 735 O O . SER A 1 101 ? 13.975 16.406 -30.249 1.00 62.12 101 SER A O 1
ATOM 737 N N . ALA A 1 102 ? 14.476 16.024 -28.093 1.00 67.50 102 ALA A N 1
ATOM 738 C CA . ALA A 1 102 ? 15.678 15.236 -28.304 1.00 67.50 102 ALA A CA 1
ATOM 739 C C . ALA A 1 102 ? 15.394 13.867 -28.949 1.00 67.50 102 ALA A C 1
ATOM 741 O O . ALA A 1 102 ? 16.114 13.477 -29.865 1.00 67.50 102 ALA A O 1
ATOM 742 N N . PHE A 1 103 ? 14.327 13.165 -28.549 1.00 70.56 103 PHE A N 1
ATOM 743 C CA . PHE A 1 103 ? 14.020 11.833 -29.083 1.00 70.56 103 PHE A CA 1
ATOM 744 C C . PHE A 1 103 ? 13.589 11.900 -30.553 1.00 70.56 103 PHE A C 1
ATOM 746 O O . PHE A 1 103 ? 14.087 11.148 -31.389 1.00 70.56 103 PHE A O 1
ATOM 753 N N . GLY A 1 104 ? 12.735 12.871 -30.898 1.00 75.88 104 GLY A N 1
ATOM 754 C CA . GLY A 1 104 ? 12.320 13.101 -32.285 1.00 75.88 104 GLY A CA 1
ATOM 755 C C . GLY A 1 104 ? 13.490 13.489 -33.196 1.00 75.88 104 GLY A C 1
ATOM 756 O O . GLY A 1 104 ? 13.597 12.993 -34.315 1.00 75.88 104 GLY A O 1
ATOM 757 N N . ARG A 1 105 ? 14.416 14.321 -32.698 1.00 80.62 105 ARG A N 1
ATOM 758 C CA . ARG A 1 105 ? 15.633 14.701 -33.435 1.00 80.62 105 ARG A CA 1
ATOM 759 C C . ARG A 1 105 ? 16.591 13.525 -33.605 1.00 80.62 105 ARG A C 1
ATOM 761 O O 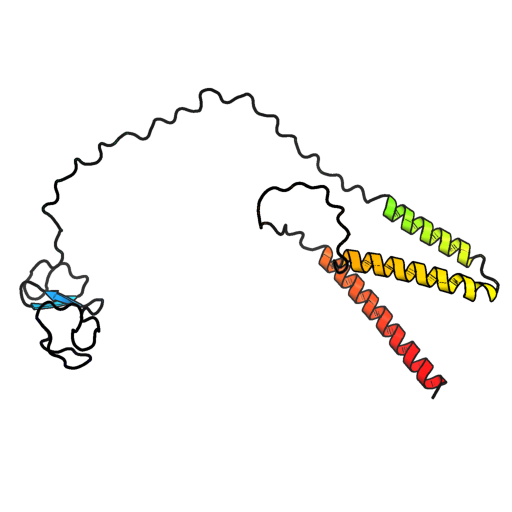. ARG A 1 105 ? 17.162 13.378 -34.679 1.00 80.62 105 ARG A O 1
ATOM 768 N N . PHE A 1 106 ? 16.726 12.672 -32.593 1.00 77.94 106 PHE A N 1
ATOM 769 C CA . PHE A 1 106 ? 17.560 11.476 -32.669 1.00 77.94 106 PHE A CA 1
ATOM 770 C C . PHE A 1 106 ? 17.058 10.500 -33.740 1.00 77.94 106 PHE A C 1
ATOM 772 O O . PHE A 1 106 ? 17.825 10.112 -34.618 1.00 77.94 106 PHE A O 1
ATOM 779 N N . VAL A 1 107 ? 15.760 10.172 -33.732 1.00 81.62 107 VAL A N 1
ATOM 780 C CA . VAL A 1 107 ? 15.152 9.279 -34.735 1.00 81.62 107 VAL A CA 1
ATOM 781 C C . VAL A 1 107 ? 15.319 9.842 -36.149 1.00 81.62 107 VAL A C 1
ATOM 783 O O . VAL A 1 107 ? 15.662 9.104 -37.070 1.00 81.62 107 VAL A O 1
ATOM 786 N N . TYR A 1 108 ? 15.145 11.154 -36.317 1.00 79.56 108 TYR A N 1
ATOM 787 C CA . TYR A 1 108 ? 15.310 11.823 -37.606 1.00 79.56 108 TYR A CA 1
ATOM 788 C C . TYR A 1 108 ? 16.759 11.784 -38.123 1.00 79.56 108 TYR A C 1
ATOM 790 O O . TYR A 1 108 ? 16.977 11.507 -39.301 1.00 79.56 108 TYR A O 1
ATOM 798 N N . VAL A 1 109 ? 17.757 11.999 -37.255 1.00 83.62 109 VAL A N 1
ATOM 799 C CA . VAL A 1 109 ? 19.183 11.921 -37.627 1.00 83.62 109 VAL A CA 1
ATOM 800 C C . VAL A 1 109 ? 19.591 10.491 -37.980 1.00 83.62 109 VAL A C 1
ATOM 802 O O . VAL A 1 109 ? 20.321 10.298 -38.947 1.00 83.62 109 VAL A O 1
ATOM 805 N N . VAL A 1 110 ? 19.097 9.485 -37.252 1.00 83.75 110 VAL A N 1
ATOM 806 C CA . VAL A 1 110 ? 19.368 8.071 -37.560 1.00 83.75 110 VAL A CA 1
ATOM 807 C C . VAL A 1 110 ? 18.742 7.666 -38.896 1.00 83.75 110 VAL A C 1
ATOM 809 O O . VAL A 1 110 ? 19.410 7.029 -39.706 1.00 83.75 110 VAL A O 1
ATOM 812 N N . LEU A 1 111 ? 17.493 8.069 -39.161 1.00 84.69 111 LEU A N 1
ATOM 813 C CA . LEU A 1 111 ? 16.826 7.803 -40.438 1.00 84.69 111 LEU A CA 1
ATOM 814 C C . LEU A 1 111 ? 17.539 8.484 -41.605 1.00 84.69 111 LEU A C 1
ATOM 816 O O . LEU A 1 111 ? 17.835 7.816 -42.589 1.00 84.69 111 LEU A O 1
ATOM 820 N N . LEU A 1 112 ? 17.854 9.779 -41.494 1.00 83.69 112 LEU A N 1
ATOM 821 C CA . LEU A 1 112 ? 18.574 10.501 -42.547 1.00 83.69 112 LEU A CA 1
ATOM 822 C C . LEU A 1 112 ? 19.989 9.966 -42.756 1.00 83.69 112 LEU A C 1
ATOM 824 O O . LEU A 1 112 ? 20.412 9.812 -43.898 1.00 83.69 112 LEU A O 1
ATOM 828 N N . GLY A 1 113 ? 20.706 9.660 -41.673 1.00 77.25 113 GLY A N 1
ATOM 829 C CA . GLY A 1 113 ? 22.033 9.059 -41.735 1.00 77.25 113 GLY A CA 1
ATOM 830 C C . GLY A 1 113 ? 21.995 7.701 -42.428 1.00 77.25 113 GLY A C 1
ATOM 831 O O . GLY A 1 113 ? 22.760 7.478 -43.357 1.00 77.25 113 GLY A O 1
ATOM 832 N N . GLY A 1 114 ? 21.054 6.831 -42.049 1.00 74.81 114 GLY A N 1
ATOM 833 C CA . GLY A 1 114 ? 20.866 5.522 -42.676 1.00 74.81 114 GLY A CA 1
ATOM 834 C C . GLY A 1 114 ? 20.501 5.609 -44.160 1.00 74.81 114 GLY A C 1
ATOM 835 O O . GLY A 1 114 ? 21.065 4.873 -44.966 1.00 74.81 114 GLY A O 1
ATOM 836 N N . LEU A 1 115 ? 19.615 6.536 -44.543 1.00 75.38 115 LEU A N 1
ATOM 837 C CA . LEU A 1 115 ? 19.202 6.737 -45.940 1.00 75.38 115 LEU A CA 1
ATOM 838 C C . LEU A 1 115 ? 20.331 7.309 -46.807 1.00 75.38 115 LEU A C 1
ATOM 840 O O . LEU A 1 115 ? 20.546 6.835 -47.920 1.00 75.38 115 LEU A O 1
ATOM 844 N N . ALA A 1 116 ? 21.081 8.287 -46.292 1.00 70.94 116 ALA A N 1
ATOM 845 C CA . ALA A 1 116 ? 22.250 8.839 -46.977 1.00 70.94 116 ALA A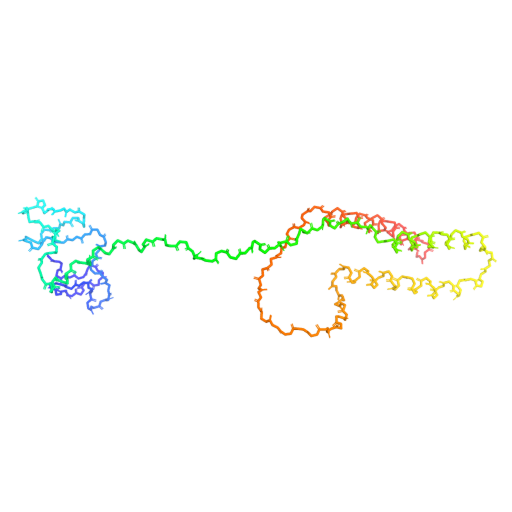 CA 1
ATOM 846 C C . ALA A 1 116 ? 23.360 7.790 -47.141 1.00 70.94 116 ALA A C 1
ATOM 848 O O . ALA A 1 116 ? 24.049 7.766 -48.157 1.00 70.94 116 ALA A O 1
ATOM 849 N N . PHE A 1 117 ? 23.507 6.897 -46.162 1.00 61.66 117 PHE A N 1
ATOM 850 C CA . PHE A 1 117 ? 24.503 5.833 -46.194 1.00 61.66 117 PHE A CA 1
ATOM 851 C C . PHE A 1 117 ? 24.131 4.707 -47.164 1.00 61.66 117 PHE A C 1
ATOM 853 O O . PHE A 1 117 ? 24.984 4.223 -47.905 1.00 61.66 117 PHE A O 1
ATOM 860 N N . ALA A 1 118 ? 22.847 4.335 -47.219 1.00 65.50 118 ALA A N 1
ATOM 861 C CA . ALA A 1 118 ? 22.329 3.362 -48.181 1.00 65.50 118 ALA A CA 1
ATOM 862 C C . ALA A 1 118 ? 22.512 3.826 -49.636 1.00 65.50 118 ALA A C 1
ATOM 864 O O . ALA A 1 118 ? 22.719 3.000 -50.520 1.00 65.50 118 ALA A O 1
ATOM 865 N N . ALA A 1 119 ? 22.492 5.140 -49.879 1.00 65.31 119 ALA A N 1
ATOM 866 C CA . ALA A 1 119 ? 22.722 5.718 -51.200 1.00 65.31 119 ALA A CA 1
ATOM 867 C C . ALA A 1 119 ? 24.206 5.745 -51.631 1.00 65.31 119 ALA A C 1
ATOM 869 O O . ALA A 1 119 ? 24.481 6.044 -52.788 1.00 65.31 119 ALA A O 1
ATOM 870 N N . ALA A 1 120 ? 25.156 5.452 -50.733 1.00 59.41 120 ALA A N 1
ATOM 871 C CA . ALA A 1 120 ? 26.595 5.608 -50.980 1.00 59.41 120 ALA A CA 1
ATOM 872 C C . ALA A 1 120 ? 27.402 4.293 -50.914 1.00 59.41 120 ALA A C 1
ATOM 874 O O . ALA A 1 120 ? 28.633 4.320 -50.968 1.00 59.41 120 ALA A O 1
ATOM 875 N N . ALA A 1 121 ? 26.748 3.139 -50.755 1.00 49.19 121 ALA A N 1
ATOM 876 C CA . ALA A 1 121 ? 27.425 1.882 -50.446 1.00 49.19 121 ALA A CA 1
ATOM 877 C C . ALA A 1 121 ? 27.754 1.046 -51.699 1.00 49.19 121 ALA A C 1
ATOM 879 O O . ALA A 1 121 ? 27.030 0.118 -52.046 1.00 49.19 121 ALA A O 1
ATOM 880 N N . GLU A 1 122 ? 28.908 1.315 -52.315 1.00 56.00 122 GLU A N 1
ATOM 881 C CA . GLU A 1 122 ? 29.547 0.427 -53.297 1.00 56.00 122 GLU A CA 1
ATOM 882 C C . GLU A 1 122 ? 30.996 0.122 -52.858 1.00 56.00 122 GLU A C 1
ATOM 884 O O . GLU A 1 122 ? 31.919 0.877 -53.153 1.00 56.00 122 GLU A O 1
ATOM 889 N N . GLY A 1 123 ? 31.226 -0.971 -52.111 1.00 64.56 123 GLY A N 1
ATOM 890 C CA . GLY A 1 123 ? 32.585 -1.507 -51.916 1.00 64.56 123 GLY A CA 1
ATOM 891 C C . GLY A 1 123 ? 32.834 -2.365 -50.656 1.00 64.56 123 GLY A C 1
ATOM 892 O O . GLY A 1 123 ? 32.331 -2.049 -49.577 1.00 64.56 123 GLY A O 1
ATOM 893 N N . PRO A 1 124 ? 33.673 -3.422 -50.740 1.00 63.34 124 PRO A N 1
ATOM 894 C CA . PRO A 1 124 ? 33.918 -4.385 -49.653 1.00 63.34 124 PRO A CA 1
ATOM 895 C C . PRO A 1 124 ? 34.785 -3.854 -48.494 1.00 63.34 124 PRO A C 1
ATOM 897 O O . PRO A 1 124 ? 34.802 -4.452 -47.420 1.00 63.34 124 PRO A O 1
ATOM 900 N N . ALA A 1 125 ? 35.459 -2.708 -48.654 1.00 59.78 125 ALA A N 1
ATOM 901 C CA . ALA A 1 125 ? 36.224 -2.064 -47.577 1.00 59.78 125 ALA A CA 1
ATOM 902 C C . ALA A 1 125 ? 35.330 -1.497 -46.451 1.00 59.78 125 ALA A C 1
ATOM 904 O O . ALA A 1 125 ? 35.792 -1.290 -45.329 1.00 59.78 125 ALA A O 1
ATOM 905 N N . MET A 1 126 ? 34.034 -1.298 -46.724 1.00 59.62 126 MET A N 1
ATOM 906 C CA . MET A 1 126 ? 33.050 -0.825 -45.746 1.00 59.62 126 MET A CA 1
ATOM 907 C C . MET A 1 126 ? 32.801 -1.824 -44.619 1.00 59.62 126 MET A C 1
ATOM 909 O O . MET A 1 126 ? 32.528 -1.406 -43.501 1.00 59.62 126 MET A O 1
ATOM 913 N N . LEU A 1 127 ? 32.919 -3.132 -44.864 1.00 59.81 127 LEU A N 1
ATOM 914 C CA . LEU A 1 127 ? 32.584 -4.157 -43.867 1.00 59.81 127 LEU A CA 1
ATOM 915 C C . LEU A 1 127 ? 33.492 -4.069 -42.627 1.00 59.81 127 LEU A C 1
ATOM 917 O O . LEU A 1 127 ? 33.021 -4.242 -41.507 1.00 59.81 127 LEU A O 1
ATOM 921 N N . VAL A 1 128 ? 34.760 -3.688 -42.818 1.00 66.94 128 VAL A N 1
ATOM 922 C CA . VAL A 1 128 ? 35.752 -3.526 -41.740 1.00 66.94 128 VAL A CA 1
ATOM 923 C C . VAL A 1 128 ? 35.491 -2.268 -40.902 1.00 66.94 128 VAL A C 1
ATOM 925 O O . VAL A 1 128 ? 35.752 -2.262 -39.702 1.00 66.94 128 VAL A O 1
ATOM 928 N N . VAL A 1 129 ? 34.934 -1.212 -41.505 1.00 67.25 129 VAL A N 1
ATOM 929 C CA . VAL A 1 129 ? 34.637 0.063 -40.822 1.00 67.25 129 VAL A CA 1
ATOM 930 C C . VAL A 1 129 ? 33.222 0.076 -40.230 1.00 67.25 129 VAL A C 1
ATOM 932 O O . VAL A 1 129 ? 32.986 0.671 -39.180 1.00 67.25 129 VAL A O 1
ATOM 935 N N . MET A 1 130 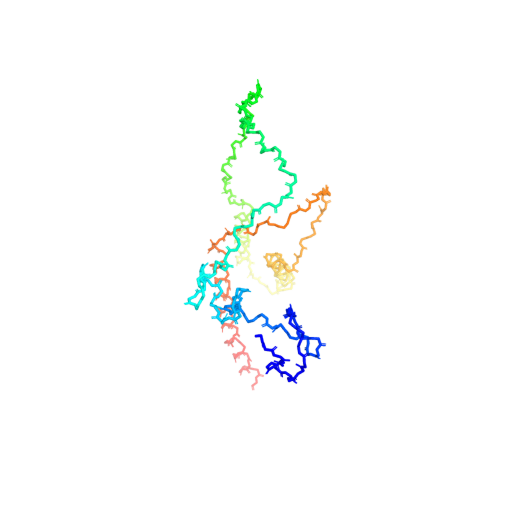? 32.275 -0.622 -40.857 1.00 67.56 130 MET A N 1
ATOM 936 C CA . MET A 1 130 ? 30.888 -0.715 -40.401 1.00 67.56 130 MET A CA 1
ATOM 937 C C . MET A 1 130 ? 30.708 -1.706 -39.257 1.00 67.56 130 MET A C 1
ATOM 939 O O . MET A 1 130 ? 29.857 -1.469 -38.406 1.00 67.56 130 MET A O 1
ATOM 943 N N . MET A 1 131 ? 31.514 -2.772 -39.173 1.00 74.94 131 MET A N 1
ATOM 944 C CA . MET A 1 131 ? 31.438 -3.710 -38.048 1.00 74.94 131 MET A CA 1
ATOM 945 C C . MET A 1 131 ? 31.621 -3.042 -36.671 1.00 74.94 131 MET A C 1
ATOM 947 O O . MET A 1 131 ? 30.766 -3.248 -35.806 1.00 74.94 131 MET A O 1
ATOM 951 N N . PRO A 1 132 ? 32.664 -2.217 -36.432 1.00 78.50 132 PRO A N 1
ATOM 952 C CA . PRO A 1 132 ? 32.839 -1.565 -35.137 1.00 78.50 132 PRO A CA 1
ATOM 953 C C . PRO A 1 132 ? 31.764 -0.505 -34.870 1.00 78.50 132 PRO A C 1
ATOM 955 O O . PRO A 1 132 ? 31.302 -0.389 -33.738 1.00 78.50 132 PRO A O 1
ATOM 958 N N . LEU A 1 133 ? 31.302 0.228 -35.890 1.00 78.12 133 LEU A N 1
ATOM 959 C CA . LEU A 1 133 ? 30.217 1.202 -35.724 1.00 78.12 133 LEU A CA 1
ATOM 960 C C . LEU A 1 133 ? 28.882 0.524 -35.395 1.00 78.12 133 LEU A C 1
ATOM 962 O O . LEU A 1 133 ? 28.188 0.956 -34.475 1.00 78.12 133 LEU A O 1
ATOM 966 N N . ALA A 1 134 ? 28.549 -0.572 -36.077 1.00 78.19 134 ALA A N 1
ATOM 967 C CA . ALA A 1 134 ? 27.370 -1.374 -35.775 1.00 78.19 134 ALA A CA 1
ATOM 968 C C . ALA A 1 134 ? 27.448 -1.958 -34.357 1.00 78.19 134 ALA A C 1
ATOM 970 O O . ALA A 1 134 ? 26.478 -1.867 -33.608 1.00 78.19 134 ALA A O 1
ATOM 971 N N . ALA A 1 135 ? 28.613 -2.470 -33.944 1.00 81.69 135 ALA A N 1
ATOM 972 C CA . ALA A 1 135 ? 28.830 -2.956 -32.584 1.00 81.69 135 ALA A CA 1
ATOM 973 C C . ALA A 1 135 ? 28.637 -1.848 -31.534 1.00 81.69 135 ALA A C 1
ATOM 975 O O . ALA A 1 135 ? 27.953 -2.068 -30.537 1.00 81.69 135 ALA A O 1
ATOM 976 N N . LEU A 1 136 ? 29.159 -0.638 -31.766 1.00 85.00 136 LEU A N 1
ATOM 977 C CA . LEU A 1 136 ? 28.968 0.499 -30.859 1.00 85.00 136 LEU A CA 1
ATOM 978 C C . LEU A 1 136 ? 27.499 0.931 -30.760 1.00 85.00 136 LEU A C 1
ATOM 980 O O . LEU A 1 136 ? 27.018 1.229 -29.664 1.00 85.00 136 LEU A O 1
ATOM 984 N N . ILE A 1 137 ? 26.768 0.932 -31.877 1.00 80.25 137 ILE A N 1
ATOM 985 C CA . ILE A 1 137 ? 25.333 1.246 -31.896 1.00 80.25 137 ILE A CA 1
ATOM 986 C C . ILE A 1 137 ? 24.556 0.183 -31.114 1.00 80.25 137 ILE A C 1
ATOM 988 O O . ILE A 1 137 ? 23.763 0.531 -30.241 1.00 80.25 137 ILE A O 1
ATOM 992 N N . ILE A 1 138 ? 24.830 -1.102 -31.357 1.00 82.56 138 ILE A N 1
ATOM 993 C CA . ILE A 1 138 ? 24.192 -2.222 -30.652 1.00 82.56 138 ILE A CA 1
ATOM 994 C C . ILE A 1 138 ? 24.466 -2.140 -29.146 1.00 82.56 138 ILE A C 1
ATOM 996 O O . ILE A 1 138 ? 23.529 -2.243 -28.356 1.00 82.56 138 ILE A O 1
ATOM 1000 N N . LEU A 1 139 ? 25.712 -1.881 -28.737 1.00 86.50 139 LEU A N 1
ATOM 1001 C CA . LEU A 1 139 ? 26.089 -1.713 -27.330 1.00 86.50 139 LEU A CA 1
ATOM 1002 C C . LEU A 1 139 ? 25.385 -0.516 -26.679 1.00 86.50 139 LEU A C 1
ATOM 1004 O O . LEU A 1 139 ? 24.948 -0.601 -25.533 1.00 86.50 139 LEU A O 1
ATOM 1008 N N . THR A 1 140 ? 25.234 0.592 -27.408 1.00 82.69 140 THR A N 1
ATOM 1009 C CA . THR A 1 140 ? 24.543 1.791 -26.911 1.00 82.69 140 THR A CA 1
ATOM 1010 C C . THR A 1 140 ? 23.045 1.538 -26.732 1.00 82.69 140 THR A C 1
ATOM 1012 O O . THR A 1 140 ? 22.472 1.925 -25.713 1.00 82.69 140 THR A O 1
ATOM 1015 N N . VAL A 1 141 ? 22.417 0.839 -27.683 1.00 86.50 141 VAL A N 1
ATOM 1016 C CA . VAL A 1 141 ? 21.008 0.430 -27.595 1.00 86.50 141 VAL A CA 1
ATOM 1017 C C . VAL A 1 141 ? 20.802 -0.529 -26.424 1.00 86.50 141 VAL A C 1
ATOM 1019 O O . VAL A 1 141 ? 19.925 -0.285 -25.597 1.00 86.50 141 VAL A O 1
ATOM 1022 N N . TRP A 1 142 ? 21.640 -1.560 -26.289 1.00 85.88 142 TRP A N 1
ATOM 1023 C CA . TRP A 1 142 ? 21.575 -2.499 -25.165 1.00 85.88 142 TRP A CA 1
ATOM 1024 C C . TRP A 1 142 ? 21.773 -1.806 -23.815 1.00 85.88 142 TRP A C 1
ATOM 1026 O O . TRP A 1 142 ? 21.019 -2.072 -22.883 1.00 85.88 142 TRP A O 1
ATOM 1036 N N . ARG A 1 143 ? 22.717 -0.861 -23.708 1.00 88.00 143 ARG A N 1
ATOM 1037 C CA . ARG A 1 143 ? 22.916 -0.059 -22.491 1.00 88.00 143 ARG A CA 1
ATOM 1038 C C . ARG A 1 143 ? 21.660 0.730 -22.119 1.00 88.00 143 ARG A C 1
ATOM 1040 O O . ARG A 1 143 ? 21.242 0.679 -20.967 1.00 88.00 143 ARG A O 1
ATOM 1047 N N . ASN A 1 144 ? 21.026 1.405 -23.077 1.00 80.19 144 ASN A N 1
ATOM 1048 C CA . ASN A 1 144 ? 19.800 2.168 -22.823 1.00 80.19 144 ASN A CA 1
ATOM 1049 C C . ASN A 1 144 ? 18.612 1.265 -22.448 1.00 80.19 144 ASN A C 1
ATOM 1051 O O . ASN A 1 144 ? 17.820 1.627 -21.580 1.00 80.19 144 ASN A O 1
ATOM 1055 N N . VAL A 1 145 ? 18.509 0.076 -23.052 1.00 82.75 145 VAL A N 1
ATOM 1056 C CA . VAL A 1 145 ? 17.495 -0.932 -22.699 1.00 82.75 145 VAL A CA 1
ATOM 1057 C C . VAL A 1 145 ? 17.709 -1.454 -21.276 1.00 82.75 145 VAL A C 1
ATOM 1059 O O . VAL A 1 145 ? 16.751 -1.539 -20.511 1.00 82.75 145 VAL A O 1
ATOM 1062 N N . LEU A 1 146 ? 18.953 -1.740 -20.883 1.00 83.81 146 LEU A N 1
ATOM 1063 C CA . LEU A 1 146 ? 19.290 -2.180 -19.525 1.00 83.81 146 LEU A CA 1
ATOM 1064 C C . LEU A 1 146 ? 19.017 -1.102 -18.467 1.00 83.81 146 LEU A C 1
ATOM 1066 O O . LEU A 1 146 ? 18.526 -1.430 -17.387 1.00 83.81 146 LEU A O 1
ATOM 1070 N N . ILE A 1 147 ? 19.278 0.170 -18.783 1.00 78.69 147 ILE A N 1
ATOM 1071 C CA . ILE A 1 147 ? 18.915 1.311 -17.927 1.00 78.69 147 ILE A CA 1
ATOM 1072 C C . ILE A 1 147 ? 17.388 1.400 -17.784 1.00 78.69 147 ILE A C 1
ATOM 1074 O O . ILE A 1 147 ? 16.882 1.529 -16.674 1.00 78.69 147 ILE A O 1
ATOM 1078 N N . GLY A 1 148 ? 16.637 1.258 -18.882 1.00 67.81 148 GLY A N 1
ATOM 1079 C CA . GLY A 1 148 ? 15.168 1.262 -18.857 1.00 67.81 148 GLY A CA 1
ATOM 1080 C C . GLY A 1 148 ? 14.550 0.080 -18.099 1.00 67.81 148 GLY A C 1
ATOM 1081 O O . GLY A 1 148 ? 13.487 0.224 -17.500 1.00 67.81 148 GLY A O 1
ATOM 1082 N N . LEU A 1 149 ? 15.226 -1.072 -18.087 1.00 79.25 149 LEU A N 1
ATOM 1083 C CA . LEU A 1 149 ? 14.855 -2.253 -17.297 1.00 79.25 149 LEU A CA 1
ATOM 1084 C C . LEU A 1 149 ? 15.290 -2.157 -15.823 1.00 79.25 149 LEU A C 1
ATOM 1086 O O . LEU A 1 149 ? 14.942 -3.038 -15.040 1.00 79.25 149 LEU A O 1
ATOM 1090 N N . GLY A 1 150 ? 16.047 -1.123 -15.437 1.00 75.75 150 GLY A N 1
ATOM 1091 C CA . GLY A 1 150 ? 16.553 -0.942 -14.073 1.00 75.75 150 GLY A CA 1
ATOM 1092 C C . GLY A 1 150 ? 17.662 -1.921 -13.669 1.00 75.75 150 GLY A C 1
ATOM 1093 O O . GLY A 1 150 ? 17.945 -2.062 -12.484 1.00 75.75 150 GLY A O 1
ATOM 1094 N N . LEU A 1 151 ? 18.290 -2.608 -14.632 1.00 70.62 151 LEU A N 1
ATOM 1095 C CA . LEU A 1 151 ? 19.372 -3.574 -14.381 1.00 70.62 151 LEU A CA 1
ATOM 1096 C C . LEU A 1 151 ? 20.738 -2.902 -14.197 1.00 70.62 151 LEU A C 1
ATOM 1098 O O . LEU A 1 151 ? 21.651 -3.496 -13.631 1.00 70.62 151 LEU A O 1
ATOM 1102 N N . ILE A 1 152 ? 20.872 -1.660 -14.658 1.00 61.72 152 ILE A N 1
ATOM 1103 C CA . ILE A 1 152 ? 22.025 -0.804 -14.393 1.00 61.72 152 ILE A CA 1
ATOM 1104 C C . ILE A 1 152 ? 21.476 0.408 -13.650 1.00 61.72 152 ILE A C 1
ATOM 1106 O O . ILE A 1 152 ? 20.821 1.257 -14.256 1.00 61.72 152 ILE A O 1
ATOM 1110 N N . GLY A 1 153 ? 21.700 0.458 -12.334 1.00 45.97 153 GLY A N 1
ATOM 1111 C CA . GLY A 1 153 ? 21.465 1.668 -11.554 1.00 45.97 153 GLY A CA 1
ATOM 1112 C C . GLY A 1 153 ? 22.292 2.785 -12.173 1.00 45.97 153 GLY A C 1
ATOM 1113 O O . GLY A 1 153 ? 23.509 2.638 -12.318 1.00 45.97 153 GLY A O 1
ATOM 1114 N N . GLY A 1 154 ? 21.630 3.854 -12.621 1.00 45.50 154 GLY A N 1
ATOM 1115 C CA . GLY A 1 154 ? 22.337 5.067 -13.009 1.00 45.50 154 GLY A CA 1
ATOM 1116 C C . GLY A 1 154 ? 23.256 5.459 -11.859 1.00 45.50 154 GLY A C 1
ATOM 1117 O O . GLY A 1 154 ? 22.913 5.257 -10.703 1.00 45.50 154 GLY A O 1
ATOM 1118 N N . THR A 1 155 ? 24.454 5.947 -12.148 1.00 46.47 155 THR A N 1
ATOM 1119 C CA . THR A 1 155 ? 25.248 6.603 -11.116 1.00 46.47 155 THR A CA 1
ATOM 1120 C C . THR A 1 155 ? 24.537 7.906 -10.785 1.00 46.47 155 THR A C 1
ATOM 1122 O O . THR A 1 155 ? 24.790 8.933 -11.409 1.00 46.47 155 THR A O 1
ATOM 1125 N N . ASP A 1 156 ? 23.585 7.861 -9.856 1.00 37.81 156 ASP A N 1
ATOM 1126 C CA . ASP A 1 156 ? 23.121 9.047 -9.165 1.00 37.81 156 ASP A CA 1
ATOM 1127 C C . ASP A 1 156 ? 24.322 9.630 -8.415 1.00 37.81 156 ASP A C 1
ATOM 1129 O O . ASP A 1 156 ? 24.692 9.225 -7.311 1.00 37.81 156 ASP A O 1
ATOM 1133 N N . GLU A 1 157 ? 24.957 10.607 -9.060 1.00 45.22 157 GLU A N 1
ATOM 1134 C CA . GLU A 1 157 ? 25.757 11.644 -8.423 1.00 45.22 157 GLU A CA 1
ATOM 1135 C C . GLU A 1 157 ? 24.858 12.402 -7.438 1.00 45.22 157 GLU A C 1
ATOM 1137 O O . GLU A 1 157 ? 24.295 13.456 -7.712 1.00 45.22 157 GLU A O 1
ATOM 1142 N N . SER A 1 158 ? 24.656 11.761 -6.291 1.00 44.62 158 SER A N 1
ATOM 1143 C CA . SER A 1 158 ? 24.670 12.297 -4.937 1.00 44.62 158 SER A CA 1
ATOM 1144 C C . SER A 1 158 ? 24.812 13.822 -4.858 1.00 44.62 158 SER A C 1
ATOM 1146 O O . SER A 1 158 ? 25.871 14.346 -4.518 1.00 44.62 158 SER A O 1
ATOM 1148 N N . ALA A 1 159 ? 23.712 14.545 -5.059 1.00 39.59 159 ALA A N 1
ATOM 1149 C CA . ALA A 1 159 ? 23.498 15.803 -4.362 1.00 39.59 159 ALA A CA 1
ATOM 1150 C C . ALA A 1 159 ? 22.797 15.474 -3.041 1.00 39.59 159 ALA A C 1
ATOM 1152 O O . ALA A 1 159 ? 21.603 15.187 -2.982 1.00 39.59 159 ALA A O 1
ATOM 1153 N N . ALA A 1 160 ? 23.612 15.452 -1.992 1.00 44.53 160 ALA A N 1
ATOM 1154 C CA . ALA A 1 160 ? 23.248 15.276 -0.602 1.00 44.53 160 ALA A CA 1
ATOM 1155 C C . ALA A 1 160 ? 21.990 16.064 -0.188 1.00 44.53 160 ALA A C 1
ATOM 1157 O O . ALA A 1 160 ? 21.976 17.293 -0.198 1.00 44.53 160 ALA A O 1
ATOM 1158 N N . SER A 1 161 ? 20.986 15.353 0.322 1.00 41.44 161 SER A N 1
ATOM 1159 C CA . SER A 1 161 ? 20.142 15.866 1.400 1.00 41.44 161 SER A CA 1
ATOM 1160 C C . SER A 1 161 ? 19.726 14.704 2.298 1.00 41.44 161 SER A C 1
ATOM 1162 O O . SER A 1 161 ? 18.756 13.992 2.046 1.00 41.44 161 SER A O 1
ATOM 1164 N N . THR A 1 162 ? 20.514 14.490 3.346 1.00 46.50 162 THR A N 1
ATOM 1165 C CA . THR A 1 162 ? 20.156 13.681 4.511 1.00 46.50 162 THR A CA 1
ATOM 1166 C C . THR A 1 162 ? 18.904 14.250 5.174 1.00 46.50 162 THR A C 1
ATOM 1168 O O . THR A 1 162 ? 18.912 15.408 5.588 1.00 46.50 162 THR A O 1
ATOM 1171 N N . GLY A 1 163 ? 17.858 13.435 5.332 1.00 42.28 163 GLY A N 1
ATOM 1172 C CA . GLY A 1 163 ? 16.707 13.811 6.150 1.00 42.28 163 GLY A CA 1
ATOM 1173 C C . GLY A 1 163 ? 15.513 12.866 6.059 1.00 42.28 163 GLY A C 1
ATOM 1174 O O . GLY A 1 163 ? 14.574 13.148 5.334 1.00 42.28 163 GLY A O 1
ATOM 1175 N N . ALA A 1 164 ? 15.560 11.790 6.848 1.00 38.28 164 ALA A N 1
ATOM 1176 C CA . ALA A 1 164 ? 14.424 11.104 7.478 1.00 38.28 164 ALA A CA 1
ATOM 1177 C C . ALA A 1 164 ? 13.229 10.619 6.613 1.00 38.28 164 ALA A C 1
ATOM 1179 O O . ALA A 1 164 ? 12.326 11.366 6.262 1.00 38.28 164 ALA A O 1
ATOM 1180 N N . ALA A 1 165 ? 13.203 9.294 6.430 1.00 47.69 165 ALA A N 1
ATOM 1181 C CA . ALA A 1 165 ? 12.049 8.385 6.473 1.00 47.69 165 ALA A CA 1
ATOM 1182 C C . ALA A 1 165 ? 10.692 8.836 5.890 1.00 47.69 165 ALA A C 1
ATOM 1184 O O . ALA A 1 165 ? 9.943 9.563 6.530 1.00 47.69 165 ALA A O 1
ATOM 1185 N N . THR A 1 166 ? 10.283 8.190 4.792 1.00 35.59 166 THR A N 1
ATOM 1186 C CA . THR A 1 166 ? 8.931 7.607 4.633 1.00 35.59 166 THR A CA 1
ATOM 1187 C C . THR A 1 166 ? 8.964 6.474 3.590 1.00 35.59 166 THR A C 1
ATOM 1189 O O . THR A 1 166 ? 9.450 6.686 2.481 1.00 35.59 166 THR A O 1
ATOM 1192 N N . PRO A 1 167 ? 8.463 5.261 3.897 1.00 56.00 167 PRO A N 1
ATOM 1193 C CA . PRO A 1 167 ? 8.063 4.284 2.895 1.00 56.00 167 PRO A CA 1
ATOM 1194 C C . PRO A 1 167 ? 6.567 4.472 2.633 1.00 56.00 167 PRO A C 1
ATOM 1196 O O . PRO A 1 167 ? 5.757 4.192 3.508 1.00 56.00 167 PRO A O 1
ATOM 1199 N N . THR A 1 168 ? 6.208 5.034 1.484 1.00 40.06 168 THR A N 1
ATOM 1200 C CA . THR A 1 168 ? 4.861 5.112 0.866 1.00 40.06 168 THR A CA 1
ATOM 1201 C C . THR A 1 168 ? 5.026 6.155 -0.241 1.00 40.06 168 THR A C 1
ATOM 1203 O O . THR A 1 168 ? 5.521 7.243 -0.002 1.00 40.06 168 THR A O 1
ATOM 1206 N N . GLU A 1 169 ? 4.797 5.890 -1.516 1.00 40.59 169 GLU A N 1
ATOM 1207 C CA . GLU A 1 169 ? 3.581 5.347 -2.088 1.00 40.59 169 GLU A CA 1
ATOM 1208 C C . GLU A 1 169 ? 3.915 4.978 -3.540 1.00 40.59 169 GLU A C 1
ATOM 1210 O O . GLU A 1 169 ? 4.315 5.834 -4.333 1.00 40.59 169 GLU A O 1
ATOM 1215 N N . GLN A 1 170 ? 3.794 3.692 -3.886 1.00 43.56 170 GLN A N 1
ATOM 1216 C CA . GLN A 1 170 ? 3.758 3.252 -5.277 1.00 43.56 170 GLN A CA 1
ATOM 1217 C C . GLN A 1 170 ? 2.544 3.908 -5.939 1.00 43.56 170 GLN A C 1
ATOM 1219 O O . GLN A 1 170 ? 1.413 3.441 -5.810 1.00 43.56 170 GLN A O 1
ATOM 1224 N N . GLN A 1 171 ? 2.780 5.022 -6.626 1.00 42.03 171 GLN A N 1
ATOM 1225 C CA . GLN A 1 171 ? 1.753 5.721 -7.376 1.00 42.03 171 GLN A CA 1
ATOM 1226 C C . GLN A 1 171 ? 1.406 4.909 -8.625 1.00 42.03 171 GLN A C 1
ATOM 1228 O O . GLN A 1 171 ? 2.191 4.783 -9.566 1.00 42.03 171 GLN A O 1
ATOM 1233 N N . GLY A 1 172 ? 0.206 4.331 -8.595 1.00 45.94 172 GLY A N 1
ATOM 1234 C CA . GLY A 1 172 ? -0.400 3.595 -9.690 1.00 45.94 172 GLY A CA 1
ATOM 1235 C C . GLY A 1 172 ? -0.472 4.422 -10.973 1.00 45.94 172 GLY A C 1
ATOM 1236 O O . GLY A 1 172 ? -1.283 5.333 -11.101 1.00 45.94 172 GLY A O 1
ATOM 1237 N N . GLY A 1 173 ? 0.344 4.037 -11.950 1.00 38.94 173 GLY A N 1
ATOM 1238 C CA . GLY A 1 173 ? 0.248 4.439 -13.352 1.00 38.94 173 GLY A CA 1
ATOM 1239 C C . GLY A 1 173 ? -0.161 3.246 -14.207 1.00 38.94 173 GLY A C 1
ATOM 1240 O O . GLY A 1 173 ? 0.613 2.756 -15.024 1.00 38.94 173 GLY A O 1
ATOM 1241 N N . GLY A 1 174 ? -1.362 2.718 -13.966 1.00 50.16 174 GLY A N 1
ATOM 1242 C CA . GLY A 1 174 ? -1.906 1.603 -14.730 1.00 50.16 174 GLY A CA 1
ATOM 1243 C C . GLY A 1 174 ? -2.081 1.941 -16.216 1.00 50.16 174 GLY A C 1
ATOM 1244 O O . GLY A 1 174 ? -2.666 2.964 -16.562 1.00 50.16 174 GLY A O 1
ATOM 1245 N N . LYS A 1 175 ? -1.659 0.982 -17.056 1.00 41.94 175 LYS A N 1
ATOM 1246 C CA . LYS A 1 175 ? -2.094 0.663 -18.436 1.00 41.94 175 LYS A CA 1
ATOM 1247 C C . LYS A 1 175 ? -1.137 0.944 -19.606 1.00 41.94 175 LYS A C 1
ATOM 1249 O O . LYS A 1 175 ? -1.233 0.202 -20.577 1.00 41.94 175 LYS A O 1
ATOM 1254 N N . MET A 1 176 ? -0.181 1.879 -19.553 1.00 48.81 176 MET A N 1
ATOM 1255 C CA . MET A 1 176 ? 0.689 2.138 -20.730 1.00 48.81 176 MET A CA 1
ATOM 1256 C C . MET A 1 176 ? 1.973 1.289 -20.792 1.00 48.81 176 MET A C 1
ATOM 1258 O O . MET A 1 176 ? 2.401 0.907 -21.880 1.00 48.81 176 MET A O 1
ATOM 1262 N N . THR A 1 177 ? 2.545 0.896 -19.652 1.00 55.09 177 THR A N 1
ATOM 1263 C CA . THR A 1 177 ? 3.740 0.029 -19.583 1.00 55.09 177 THR A CA 1
ATOM 1264 C C . THR A 1 177 ? 3.472 -1.404 -20.051 1.00 55.09 177 THR A C 1
ATOM 1266 O O . THR A 1 177 ? 4.350 -2.033 -20.636 1.00 55.09 177 THR A O 1
ATOM 1269 N N . GLY A 1 178 ? 2.246 -1.909 -19.876 1.00 56.47 178 GLY A N 1
ATOM 1270 C CA . GLY A 1 178 ? 1.866 -3.253 -20.331 1.00 56.47 178 GLY A CA 1
ATOM 1271 C C . GLY A 1 178 ? 1.786 -3.385 -21.855 1.00 56.47 178 GLY A C 1
ATOM 1272 O O . GLY A 1 178 ? 2.176 -4.413 -22.401 1.00 56.47 178 GLY A O 1
ATOM 1273 N N . VAL A 1 179 ? 1.335 -2.337 -22.555 1.00 68.06 179 VAL A N 1
ATOM 1274 C CA . VAL A 1 179 ? 1.205 -2.352 -24.023 1.00 68.06 179 VAL A CA 1
ATOM 1275 C C . VAL A 1 179 ? 2.577 -2.273 -24.689 1.00 68.06 179 VAL A C 1
ATOM 1277 O O . VAL A 1 179 ? 2.853 -3.045 -25.601 1.00 68.06 179 VAL A O 1
ATOM 1280 N N . ILE A 1 180 ? 3.467 -1.404 -24.196 1.00 69.44 180 ILE A N 1
ATOM 1281 C CA . ILE A 1 180 ? 4.843 -1.307 -24.708 1.00 69.44 180 ILE A CA 1
ATOM 1282 C C . ILE A 1 180 ? 5.602 -2.617 -24.445 1.00 69.44 180 ILE A C 1
ATOM 1284 O O . ILE A 1 180 ? 6.268 -3.122 -25.346 1.00 69.44 180 ILE A O 1
ATOM 1288 N N . GLY A 1 181 ? 5.434 -3.219 -23.261 1.00 73.62 181 GLY A N 1
ATOM 1289 C CA . GLY A 1 181 ? 6.002 -4.534 -22.949 1.00 73.62 181 GLY A CA 1
ATOM 1290 C C . GLY A 1 181 ? 5.506 -5.641 -23.888 1.00 73.62 181 GLY A C 1
ATOM 1291 O O . GLY A 1 181 ? 6.315 -6.403 -24.411 1.00 73.62 181 GLY A O 1
ATOM 1292 N N . LEU A 1 182 ? 4.200 -5.691 -24.176 1.00 76.56 182 LEU A N 1
ATOM 1293 C CA . LEU A 1 182 ? 3.621 -6.651 -25.125 1.00 76.56 182 LEU A CA 1
ATOM 1294 C C . LEU A 1 182 ? 4.124 -6.449 -26.559 1.00 76.56 182 LEU A C 1
ATOM 1296 O O . LEU A 1 182 ? 4.387 -7.435 -27.242 1.00 76.56 182 LEU A O 1
ATOM 1300 N N . ILE A 1 183 ? 4.299 -5.201 -27.007 1.00 77.19 183 ILE A N 1
ATOM 1301 C CA . ILE A 1 183 ? 4.851 -4.897 -28.336 1.00 77.19 183 ILE A CA 1
ATOM 1302 C C . ILE A 1 183 ? 6.312 -5.348 -28.423 1.00 77.19 183 ILE A C 1
ATOM 1304 O O . ILE A 1 183 ? 6.684 -5.995 -29.398 1.00 77.19 183 ILE A O 1
ATOM 1308 N N . ILE A 1 184 ? 7.130 -5.077 -27.401 1.00 76.94 184 ILE A N 1
ATOM 1309 C CA . ILE A 1 184 ? 8.534 -5.519 -27.369 1.00 76.94 184 ILE A CA 1
ATOM 1310 C C . ILE A 1 184 ? 8.614 -7.050 -27.389 1.00 76.94 184 ILE A C 1
ATOM 1312 O O . ILE A 1 184 ? 9.357 -7.609 -28.192 1.00 76.94 184 ILE A O 1
ATOM 1316 N N . ILE A 1 185 ? 7.807 -7.739 -26.577 1.00 79.12 185 ILE A N 1
ATOM 1317 C CA . ILE A 1 185 ? 7.745 -9.209 -26.569 1.00 79.12 185 ILE A CA 1
ATOM 1318 C C . ILE A 1 185 ? 7.288 -9.744 -27.934 1.00 79.12 185 ILE A C 1
ATOM 1320 O O . ILE A 1 185 ? 7.871 -10.701 -28.439 1.00 79.12 185 ILE A O 1
ATOM 1324 N N . ALA A 1 186 ? 6.294 -9.119 -28.570 1.00 77.44 186 ALA A N 1
ATOM 1325 C CA . ALA A 1 186 ? 5.820 -9.519 -29.893 1.00 77.44 186 ALA A CA 1
ATOM 1326 C C . ALA A 1 186 ? 6.890 -9.334 -30.982 1.00 77.44 186 ALA A C 1
ATOM 1328 O O . ALA A 1 186 ? 7.056 -10.217 -31.821 1.00 77.44 186 ALA A O 1
ATOM 1329 N N . VAL A 1 187 ? 7.652 -8.235 -30.946 1.00 80.50 187 VAL A N 1
ATOM 1330 C CA . VAL A 1 187 ? 8.761 -7.982 -31.882 1.00 80.50 187 VAL A CA 1
ATOM 1331 C C . VAL A 1 187 ? 9.897 -8.984 -31.666 1.00 80.50 187 VAL A C 1
ATOM 1333 O O . VAL A 1 187 ? 10.394 -9.547 -32.639 1.00 80.50 187 VAL A O 1
ATO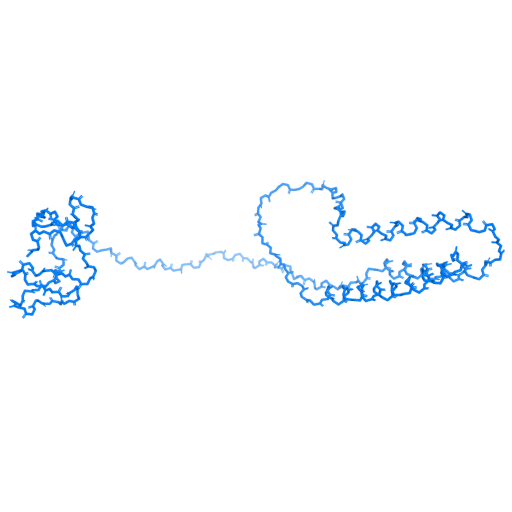M 1336 N N . ILE A 1 188 ? 10.257 -9.282 -30.413 1.00 78.19 188 ILE A N 1
ATOM 1337 C CA . ILE A 1 188 ? 11.270 -10.298 -30.086 1.00 78.19 188 ILE A CA 1
ATOM 1338 C C . ILE A 1 188 ? 10.829 -11.678 -30.584 1.00 78.19 188 ILE A C 1
ATOM 1340 O O . ILE A 1 188 ? 11.614 -12.366 -31.227 1.00 78.19 188 ILE A O 1
ATOM 1344 N N . LEU A 1 189 ? 9.569 -12.065 -30.353 1.00 79.06 189 LEU A N 1
ATOM 1345 C CA . LEU A 1 189 ? 9.024 -13.345 -30.817 1.00 79.06 189 LEU A CA 1
ATOM 1346 C C . LEU A 1 189 ? 8.893 -13.428 -32.346 1.00 79.06 189 LEU A C 1
ATOM 1348 O O . LEU A 1 189 ? 8.936 -14.520 -32.910 1.00 79.06 189 LEU A O 1
ATOM 1352 N N . ALA A 1 190 ? 8.694 -12.301 -33.030 1.00 74.31 190 ALA A N 1
ATOM 1353 C CA . ALA A 1 190 ? 8.698 -12.247 -34.489 1.00 74.31 190 ALA A CA 1
ATOM 1354 C C . ALA A 1 190 ? 10.125 -12.394 -35.044 1.00 74.31 190 ALA A C 1
ATOM 1356 O O . ALA A 1 190 ? 10.351 -13.174 -35.966 1.00 74.31 190 ALA A O 1
ATOM 1357 N N . MET A 1 191 ? 11.100 -11.715 -34.434 1.00 73.44 191 MET A N 1
ATOM 1358 C CA . MET A 1 191 ? 12.514 -11.824 -34.802 1.00 73.44 191 MET A CA 1
ATOM 1359 C C . MET A 1 191 ? 13.094 -13.210 -34.496 1.00 73.44 191 MET A C 1
ATOM 1361 O O . MET A 1 191 ? 13.857 -13.742 -35.297 1.00 73.44 191 MET A O 1
ATOM 1365 N N . SER A 1 192 ? 12.703 -13.835 -33.381 1.00 79.44 192 SER A N 1
ATOM 1366 C CA . SER A 1 192 ? 13.170 -15.177 -33.021 1.00 79.44 192 SER A CA 1
ATOM 1367 C C . SER A 1 192 ? 12.623 -16.259 -33.951 1.00 79.44 192 SER A C 1
ATOM 1369 O O . SER A 1 192 ? 13.312 -17.241 -34.204 1.00 79.44 192 SER A O 1
ATOM 1371 N N . ARG A 1 193 ? 11.407 -16.081 -34.490 1.00 73.00 193 ARG A N 1
ATOM 1372 C CA . ARG A 1 193 ? 10.862 -16.980 -35.520 1.00 73.00 193 ARG A CA 1
ATOM 1373 C C . ARG A 1 193 ? 11.658 -16.893 -36.821 1.00 73.00 193 ARG A C 1
ATOM 1375 O O . ARG A 1 193 ? 11.988 -17.930 -37.374 1.00 73.00 193 ARG A O 1
ATOM 1382 N N . GLY A 1 194 ? 12.053 -15.688 -37.237 1.00 68.75 194 GLY A N 1
ATOM 1383 C CA . GLY A 1 194 ? 12.923 -15.510 -38.405 1.00 68.75 194 GLY A CA 1
ATOM 1384 C C . GLY A 1 194 ? 14.332 -16.084 -38.213 1.00 68.75 194 GLY A C 1
ATOM 1385 O O . GLY A 1 194 ? 14.921 -16.591 -39.161 1.00 68.75 194 GLY A O 1
ATOM 1386 N N . LEU A 1 195 ? 14.867 -16.059 -36.986 1.00 64.50 195 LEU A N 1
ATOM 1387 C CA . LEU A 1 195 ? 16.165 -16.674 -36.686 1.00 64.50 195 LEU A CA 1
ATOM 1388 C C . LEU A 1 195 ? 16.139 -18.203 -36.817 1.00 64.50 195 LEU A C 1
ATOM 1390 O O . LEU A 1 195 ? 17.138 -18.785 -37.228 1.00 64.50 195 LEU A O 1
ATOM 1394 N N . GLY A 1 196 ? 15.013 -18.841 -36.480 1.00 67.88 196 GLY A N 1
ATOM 1395 C CA . GLY A 1 196 ? 14.850 -20.291 -36.601 1.00 67.88 196 GLY A CA 1
ATOM 1396 C C . GLY A 1 196 ? 15.007 -20.773 -38.042 1.00 67.88 196 GLY A C 1
ATOM 1397 O O . GLY A 1 196 ? 15.791 -21.682 -38.298 1.00 67.88 196 GLY A O 1
ATOM 1398 N N . ASP A 1 197 ? 14.347 -20.097 -38.985 1.00 72.69 197 ASP A N 1
ATOM 1399 C CA . ASP A 1 197 ? 14.407 -20.451 -40.408 1.00 72.69 197 ASP A CA 1
ATOM 1400 C C . ASP A 1 197 ? 15.814 -20.248 -40.998 1.00 72.69 197 ASP A C 1
ATOM 1402 O O . ASP A 1 197 ? 16.279 -21.050 -41.806 1.00 72.69 197 ASP A O 1
ATOM 1406 N N . VAL A 1 198 ? 16.535 -19.211 -40.555 1.00 71.25 198 VAL A N 1
ATOM 1407 C CA . VAL A 1 198 ? 17.917 -18.943 -40.991 1.00 71.25 198 VAL A CA 1
ATOM 1408 C C . VAL A 1 198 ? 18.897 -19.992 -40.452 1.00 71.25 198 VAL A C 1
ATOM 1410 O O . VAL A 1 198 ? 19.806 -20.403 -41.173 1.00 71.25 198 VAL A O 1
ATOM 1413 N N . ILE A 1 199 ? 18.720 -20.450 -39.209 1.00 71.50 199 ILE A N 1
ATOM 1414 C CA . ILE A 1 199 ? 19.570 -21.488 -38.603 1.00 71.50 199 ILE A CA 1
ATOM 1415 C C . ILE A 1 199 ? 19.327 -22.847 -39.273 1.00 71.50 199 ILE A C 1
ATOM 1417 O O . ILE A 1 199 ? 20.287 -23.546 -39.587 1.00 71.50 199 ILE A O 1
ATOM 1421 N N . GLU A 1 200 ? 18.067 -23.198 -39.537 1.00 74.81 200 GLU A N 1
ATOM 1422 C CA . GLU A 1 200 ? 17.695 -24.415 -40.275 1.00 74.81 200 GLU A CA 1
ATOM 1423 C C . GLU A 1 200 ? 18.251 -24.409 -41.706 1.00 74.81 200 GLU A C 1
ATOM 1425 O O . GLU A 1 200 ? 18.764 -25.422 -42.180 1.00 74.81 200 GLU A O 1
ATOM 1430 N N . GLN A 1 201 ? 18.199 -23.265 -42.394 1.00 80.62 201 GLN A N 1
ATOM 1431 C CA . GLN A 1 201 ? 18.781 -23.118 -43.727 1.00 80.62 201 GLN A CA 1
ATOM 1432 C C . GLN A 1 201 ? 20.306 -23.305 -43.697 1.00 80.62 201 GLN A C 1
ATOM 1434 O O . GLN A 1 201 ? 20.845 -24.069 -44.491 1.00 80.62 201 GLN A O 1
ATOM 1439 N N . TRP A 1 202 ? 20.995 -22.678 -42.740 1.00 78.88 202 TRP A N 1
ATOM 1440 C CA . TRP A 1 202 ? 22.447 -22.799 -42.596 1.00 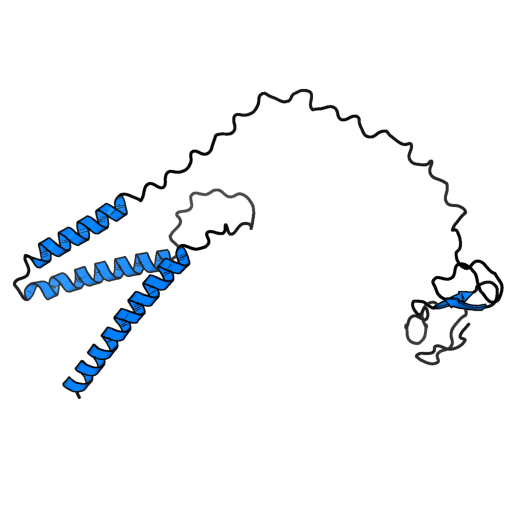78.88 202 TRP A CA 1
ATOM 1441 C C . TRP A 1 202 ? 22.900 -24.220 -42.227 1.00 78.88 202 TRP A C 1
ATOM 1443 O O . TRP A 1 202 ? 23.898 -24.700 -42.758 1.00 78.88 202 TRP A O 1
ATOM 1453 N N . LEU A 1 203 ? 22.163 -24.917 -41.353 1.00 87.88 203 LEU A N 1
ATOM 1454 C CA . LEU A 1 203 ? 22.458 -26.309 -40.998 1.00 87.88 203 LEU A CA 1
ATOM 1455 C C . LEU A 1 203 ? 22.344 -27.238 -42.207 1.00 87.88 203 LEU A C 1
ATOM 1457 O O . LEU A 1 203 ? 23.210 -28.083 -42.389 1.00 87.88 203 LEU A O 1
ATOM 1461 N N . ARG A 1 204 ? 21.317 -27.052 -43.042 1.00 85.56 204 ARG A N 1
ATOM 1462 C CA . ARG A 1 204 ? 21.095 -27.847 -44.259 1.00 85.56 204 ARG A CA 1
ATOM 1463 C C . ARG A 1 204 ? 22.161 -27.611 -45.332 1.00 85.56 204 ARG A C 1
ATOM 1465 O O . ARG A 1 204 ? 22.446 -28.507 -46.116 1.00 85.56 204 ARG A O 1
ATOM 1472 N N . ASP A 1 205 ? 22.707 -26.400 -45.387 1.00 85.06 205 ASP A N 1
ATOM 1473 C CA . ASP A 1 205 ? 23.727 -26.030 -46.371 1.00 85.06 205 ASP A CA 1
ATOM 1474 C C . ASP A 1 205 ? 25.140 -26.476 -45.941 1.00 85.06 205 ASP A C 1
ATOM 1476 O O . ASP A 1 205 ? 26.034 -26.582 -46.781 1.00 85.06 205 ASP A O 1
ATOM 1480 N N . ASN A 1 206 ? 25.357 -26.733 -44.644 1.00 79.00 206 ASN A N 1
ATOM 1481 C CA . ASN A 1 206 ? 26.686 -26.963 -44.066 1.00 79.00 206 ASN A CA 1
ATOM 1482 C C . ASN A 1 206 ? 26.891 -28.369 -43.454 1.00 79.00 206 ASN A C 1
ATOM 1484 O O . ASN A 1 206 ? 28.015 -28.680 -43.049 1.00 79.00 206 ASN A O 1
ATOM 1488 N N . PHE A 1 207 ? 25.846 -29.202 -43.391 1.00 75.06 207 PHE A N 1
ATOM 1489 C CA . PHE A 1 207 ? 25.877 -30.612 -42.973 1.00 75.06 207 PHE A CA 1
ATOM 1490 C C . PHE A 1 207 ? 25.034 -31.477 -43.911 1.00 75.06 207 PHE A C 1
ATOM 1492 O O . PHE A 1 207 ? 25.504 -32.593 -44.231 1.00 75.06 207 PHE A O 1
#

Secondary structure (DSSP, 8-state):
--SB-TTT--B--TT-SB-TTT--B---TTEEE-TTT--EEETT-SB-TTT--B-S----S-S--------PPPPP----S--PSPP-PPP---------HHHHHHHHHHHHHHHHHHTT---TTHHHHHHHHHHHHHHHHHHHHHHHTTSS----------------------SHHHHHHHHHHHHHHHHHHHHHHHHHHHHHHH-

Organism: NCBI:txid2528026